Protein AF-A0A3M2FL76-F1 (afdb_monomer_lite)

Structure (mmCIF, N/CA/C/O backbone):
data_AF-A0A3M2FL76-F1
#
_entry.id   AF-A0A3M2FL76-F1
#
loop_
_atom_site.group_PDB
_atom_site.id
_atom_site.type_symbol
_atom_site.label_atom_id
_atom_site.label_alt_id
_atom_site.label_comp_id
_atom_site.label_asym_id
_atom_site.label_entity_id
_atom_site.label_seq_id
_atom_site.pdbx_PDB_ins_code
_atom_site.Cartn_x
_atom_site.Cartn_y
_atom_site.Cartn_z
_atom_site.occupancy
_atom_site.B_iso_or_equiv
_atom_site.auth_seq_id
_atom_site.auth_comp_id
_atom_site.auth_asym_id
_atom_site.auth_atom_id
_atom_site.pdbx_PDB_model_num
ATOM 1 N N . MET A 1 1 ? -77.577 -4.076 22.944 1.00 37.59 1 MET A N 1
ATOM 2 C CA . MET A 1 1 ? -76.915 -4.394 21.659 1.00 37.59 1 MET A CA 1
ATOM 3 C C . MET A 1 1 ? -75.502 -3.813 21.715 1.00 37.59 1 MET A C 1
ATOM 5 O O . MET A 1 1 ? -75.305 -2.832 22.418 1.00 37.59 1 MET A O 1
ATOM 9 N N . ILE A 1 2 ? -74.526 -4.510 21.144 1.00 37.12 2 ILE A N 1
ATOM 10 C CA . ILE A 1 2 ? -73.143 -4.643 21.636 1.00 37.12 2 ILE A CA 1
ATOM 11 C C . ILE A 1 2 ? -72.226 -3.462 21.243 1.00 37.12 2 ILE A C 1
ATOM 13 O O . ILE A 1 2 ? -72.357 -2.913 20.154 1.00 37.12 2 ILE A O 1
ATOM 17 N N . ARG A 1 3 ? -71.288 -3.097 22.135 1.00 41.38 3 ARG A N 1
ATOM 18 C CA . ARG A 1 3 ? -70.158 -2.172 21.901 1.00 41.38 3 ARG A CA 1
ATOM 19 C C . ARG A 1 3 ? -68.957 -2.933 21.324 1.00 41.38 3 ARG A C 1
ATOM 21 O O . ARG A 1 3 ? -68.615 -3.965 21.888 1.00 41.38 3 ARG A O 1
ATOM 28 N N . TYR A 1 4 ? -68.242 -2.361 20.350 1.00 36.75 4 TYR A N 1
ATOM 29 C CA . TYR A 1 4 ? -66.834 -2.693 20.083 1.00 36.75 4 TYR A CA 1
ATOM 30 C C . TYR A 1 4 ? -66.041 -1.428 19.740 1.00 36.75 4 TYR A C 1
ATOM 32 O O . TYR A 1 4 ? -66.384 -0.700 18.813 1.00 36.75 4 TYR A O 1
ATOM 40 N N . GLY A 1 5 ? -65.002 -1.166 20.536 1.00 39.25 5 GLY A N 1
ATOM 41 C CA . GLY A 1 5 ? -63.962 -0.184 20.253 1.00 39.25 5 GLY A CA 1
ATOM 42 C C . GLY A 1 5 ? -62.870 -0.816 19.395 1.00 39.25 5 GLY A C 1
ATOM 43 O O . GLY A 1 5 ? -62.503 -1.970 19.613 1.00 39.25 5 GLY A O 1
ATOM 44 N N . LEU A 1 6 ? -62.367 -0.061 18.422 1.00 34.12 6 LEU A N 1
ATOM 45 C CA . LEU A 1 6 ? -61.271 -0.477 17.558 1.00 34.12 6 LEU A CA 1
ATOM 46 C C . LEU A 1 6 ? -59.977 0.159 18.080 1.00 34.12 6 LEU A C 1
ATOM 48 O O . LEU A 1 6 ? -59.765 1.362 17.943 1.00 34.12 6 LEU A O 1
ATOM 52 N N . GLY A 1 7 ? -59.143 -0.650 18.732 1.00 35.09 7 GLY A N 1
ATOM 53 C CA . GLY A 1 7 ? -57.772 -0.285 19.070 1.00 35.09 7 GLY A CA 1
ATOM 54 C C . GLY A 1 7 ? -56.887 -0.401 17.832 1.00 35.09 7 GLY A C 1
ATOM 55 O O . GLY A 1 7 ? -56.8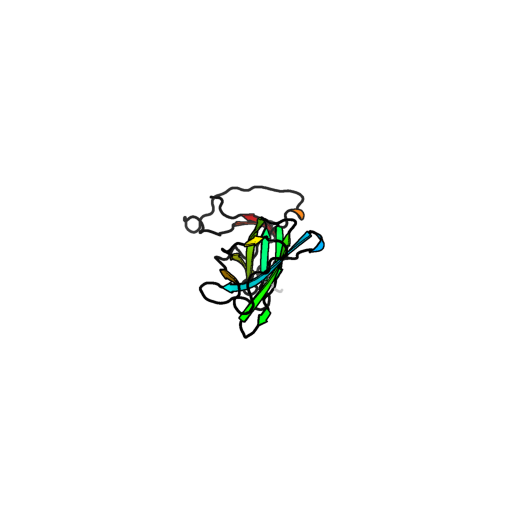55 -1.451 17.196 1.00 35.09 7 GLY A O 1
ATOM 56 N N . VAL A 1 8 ? -56.166 0.666 17.493 1.00 40.28 8 VAL A N 1
ATOM 57 C CA . VAL A 1 8 ? -55.089 0.615 16.499 1.00 40.28 8 VAL A CA 1
ATOM 58 C C . VAL A 1 8 ? -53.785 0.375 17.254 1.00 40.28 8 VAL A C 1
ATOM 60 O O . VAL A 1 8 ? -53.316 1.235 17.996 1.00 40.28 8 VAL A O 1
ATOM 63 N N . MET A 1 9 ? -53.228 -0.828 17.100 1.00 34.78 9 MET A N 1
ATOM 64 C CA . MET A 1 9 ? -51.881 -1.169 17.553 1.00 34.78 9 MET A CA 1
ATOM 65 C C . MET A 1 9 ? -50.866 -0.471 16.639 1.00 34.78 9 MET A C 1
ATOM 67 O O . MET A 1 9 ? -50.819 -0.743 15.441 1.00 34.78 9 MET A O 1
ATOM 71 N N . LEU A 1 10 ? -50.037 0.409 17.200 1.00 40.09 10 LEU A N 1
ATOM 72 C CA . LEU A 1 10 ? -48.820 0.888 16.544 1.00 40.09 10 LEU A CA 1
ATOM 73 C C . LEU A 1 10 ? -47.791 -0.246 16.578 1.00 40.09 10 LEU A C 1
ATOM 75 O O . LEU A 1 10 ? -47.057 -0.408 17.551 1.00 40.09 10 LEU A O 1
ATOM 79 N N . ALA A 1 11 ? -47.757 -1.061 15.525 1.00 41.28 11 ALA A N 1
ATOM 80 C CA . ALA A 1 11 ? -46.634 -1.952 15.276 1.00 41.28 11 ALA A CA 1
ATOM 81 C C . ALA A 1 11 ? -45.447 -1.094 14.818 1.00 41.28 11 ALA A C 1
ATOM 83 O O . ALA A 1 11 ? -45.330 -0.746 13.644 1.00 41.28 11 ALA A O 1
ATOM 84 N N . GLY A 1 12 ? -44.600 -0.699 15.770 1.00 39.44 12 GLY A N 1
ATOM 85 C CA . GLY A 1 12 ? -43.308 -0.094 15.483 1.00 39.44 12 GLY A CA 1
ATOM 86 C C . GLY A 1 12 ? -42.441 -1.102 14.741 1.00 39.44 12 GLY A C 1
ATOM 87 O O . GLY A 1 12 ? -41.959 -2.066 15.331 1.00 39.44 12 GLY A O 1
ATOM 88 N N . TRP A 1 13 ? -42.258 -0.893 13.442 1.00 48.16 13 TRP A N 1
ATOM 89 C CA . TRP A 1 13 ? -41.204 -1.568 12.704 1.00 48.16 13 TRP A CA 1
ATOM 90 C C . TRP A 1 13 ? -39.883 -0.951 13.158 1.00 48.16 13 TRP A C 1
ATOM 92 O O . TRP A 1 13 ? -39.540 0.160 12.757 1.00 48.16 13 TRP A O 1
ATOM 102 N N . LEU A 1 14 ? -39.146 -1.660 14.018 1.00 43.78 14 LEU A N 1
ATOM 103 C CA . LEU A 1 14 ? -37.703 -1.473 14.080 1.00 43.78 14 LEU A CA 1
ATOM 104 C C . LEU A 1 14 ? -37.179 -1.839 12.689 1.00 43.78 14 LEU A C 1
ATOM 106 O O . LEU A 1 14 ? -37.095 -3.017 12.344 1.00 43.78 14 LEU A O 1
ATOM 110 N N . LEU A 1 15 ? -36.850 -0.835 11.878 1.00 48.16 15 LEU A N 1
ATOM 111 C CA . LEU A 1 15 ? -35.909 -1.055 10.792 1.00 48.16 15 LEU A CA 1
ATOM 112 C C . LEU A 1 15 ? -34.635 -1.591 11.457 1.00 48.16 15 LEU A C 1
ATOM 114 O O . LEU A 1 15 ? -34.137 -0.943 12.385 1.00 48.16 15 LEU A O 1
ATOM 118 N N . PRO A 1 16 ? -34.102 -2.757 11.057 1.00 40.47 16 PRO A N 1
ATOM 119 C CA . PRO A 1 16 ? -32.731 -3.049 11.407 1.00 40.47 16 PRO A CA 1
ATOM 120 C C . PRO A 1 16 ? -31.916 -1.901 10.815 1.00 40.47 16 PRO A C 1
ATOM 122 O O . PRO A 1 16 ? -31.955 -1.667 9.608 1.00 40.47 16 PRO A O 1
ATOM 125 N N . VAL A 1 17 ? -31.221 -1.149 11.666 1.00 45.00 17 VAL A N 1
ATOM 126 C CA . VAL A 1 17 ? -30.114 -0.321 11.203 1.00 45.00 17 VAL 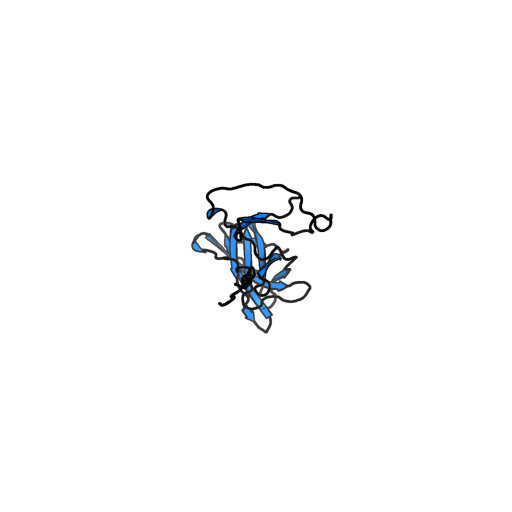A CA 1
ATOM 127 C C . VAL A 1 17 ? -29.139 -1.323 10.603 1.00 45.00 17 VAL A C 1
ATOM 129 O O . VAL A 1 17 ? -28.431 -2.024 11.328 1.00 45.00 17 VAL A O 1
ATOM 132 N N . ALA A 1 18 ? -29.186 -1.487 9.283 1.00 43.25 18 ALA A N 1
ATOM 133 C CA . ALA A 1 18 ? -28.131 -2.152 8.554 1.00 43.25 18 ALA A CA 1
ATOM 134 C C . ALA A 1 18 ? -26.893 -1.303 8.832 1.00 43.25 18 ALA A C 1
ATOM 136 O O . ALA A 1 18 ? -26.766 -0.194 8.322 1.00 43.25 18 ALA A O 1
ATOM 137 N N . GLY A 1 19 ? -26.054 -1.758 9.766 1.00 40.09 19 GLY A N 1
ATOM 138 C CA . GLY A 1 19 ? -24.806 -1.073 10.055 1.00 40.09 19 GLY A CA 1
ATOM 139 C C . GLY A 1 19 ? -24.063 -0.913 8.738 1.00 40.09 19 GLY A C 1
ATOM 140 O O . GLY A 1 19 ? -23.918 -1.905 8.020 1.00 40.09 19 GLY A O 1
ATOM 141 N N . LEU A 1 20 ? -23.641 0.316 8.417 1.00 39.69 20 LEU A N 1
ATOM 142 C CA . LEU A 1 20 ? -22.698 0.569 7.334 1.00 39.69 20 LEU A CA 1
ATOM 143 C C . LEU A 1 20 ? -21.496 -0.337 7.591 1.00 39.69 20 LEU A C 1
ATOM 145 O O . LEU A 1 20 ? -20.668 -0.065 8.459 1.00 39.69 20 LEU A O 1
ATOM 149 N N . ARG A 1 21 ? -21.439 -1.469 6.898 1.00 42.00 21 ARG A N 1
ATOM 150 C CA . ARG A 1 21 ? -20.251 -2.304 6.913 1.00 42.00 21 ARG A CA 1
ATOM 151 C C . ARG A 1 21 ? -19.312 -1.649 5.927 1.00 42.00 21 ARG A C 1
ATOM 153 O O . ARG A 1 21 ? -19.646 -1.541 4.751 1.00 42.00 21 ARG A O 1
ATOM 160 N N . ALA A 1 22 ? -18.181 -1.168 6.431 1.00 52.09 22 ALA A N 1
ATOM 161 C CA . ALA A 1 22 ? -17.065 -0.790 5.586 1.00 52.09 22 ALA A CA 1
ATOM 162 C C . ALA A 1 22 ? -16.791 -1.961 4.632 1.00 52.09 22 ALA A C 1
ATOM 164 O O . ALA A 1 22 ? -16.517 -3.081 5.073 1.00 52.09 22 ALA A O 1
ATOM 165 N N . GLN A 1 23 ? -16.969 -1.730 3.336 1.00 59.06 23 GLN A N 1
ATOM 166 C CA . GLN A 1 23 ? -16.664 -2.727 2.323 1.00 59.06 23 GLN A CA 1
ATOM 167 C C . GLN A 1 23 ? -15.142 -2.799 2.201 1.00 59.06 23 GLN A C 1
ATOM 169 O O . GLN A 1 23 ? -14.482 -1.766 2.099 1.00 59.06 23 GLN A O 1
ATOM 174 N N . ALA A 1 24 ? -14.579 -4.011 2.225 1.00 69.00 24 ALA A N 1
ATOM 175 C CA . ALA A 1 24 ? -13.161 -4.190 1.934 1.00 69.00 24 ALA A CA 1
ATOM 176 C C . ALA A 1 24 ? -12.839 -3.572 0.564 1.00 69.00 24 ALA A C 1
ATOM 178 O O . ALA A 1 24 ? -13.651 -3.727 -0.360 1.00 69.00 24 ALA A O 1
ATOM 179 N N . PRO A 1 25 ? -11.702 -2.869 0.421 1.00 78.31 25 PRO A N 1
ATOM 180 C CA . PRO A 1 25 ? -11.377 -2.185 -0.815 1.00 78.31 25 PRO A CA 1
ATOM 181 C C . PRO A 1 25 ? -11.283 -3.198 -1.954 1.00 78.31 25 PRO A C 1
ATOM 183 O O . PRO A 1 25 ? -10.699 -4.271 -1.804 1.00 78.31 25 PRO A O 1
ATOM 186 N N . ALA A 1 26 ? -11.824 -2.841 -3.117 1.00 83.56 26 ALA A N 1
ATOM 187 C CA . ALA A 1 26 ? -11.749 -3.655 -4.329 1.00 83.56 26 ALA A CA 1
ATOM 188 C C . ALA A 1 26 ? -10.362 -3.563 -5.000 1.00 83.56 26 ALA A C 1
ATOM 190 O O . ALA A 1 26 ? -10.252 -3.494 -6.222 1.00 83.56 26 ALA A O 1
ATOM 191 N N . TRP A 1 27 ? -9.291 -3.508 -4.204 1.00 89.12 27 TRP A N 1
ATOM 192 C CA . TRP A 1 27 ? -7.928 -3.382 -4.702 1.00 89.12 27 TRP A CA 1
ATOM 193 C C . TRP A 1 27 ? -7.519 -4.643 -5.453 1.00 89.12 27 TRP A C 1
ATOM 195 O O . TRP A 1 27 ? -7.371 -5.719 -4.878 1.00 89.12 27 TRP A O 1
ATOM 205 N N . SER A 1 28 ? -7.323 -4.486 -6.756 1.00 90.62 28 SER A N 1
ATOM 206 C CA . SER A 1 28 ? -6.856 -5.527 -7.655 1.00 90.62 28 SER A CA 1
ATOM 207 C C . SER A 1 28 ? -5.991 -4.887 -8.730 1.00 90.62 28 SER A C 1
ATOM 209 O O . SER A 1 28 ? -6.339 -3.839 -9.273 1.00 90.62 28 SER A O 1
ATOM 211 N N . VAL A 1 29 ? -4.844 -5.498 -9.007 1.00 91.50 29 VAL A N 1
ATOM 212 C CA . VAL A 1 29 ? -3.909 -5.040 -10.035 1.00 91.50 29 VAL A CA 1
ATOM 213 C C . VAL A 1 29 ? -3.935 -6.045 -11.171 1.00 91.50 29 VAL A C 1
ATOM 215 O O . VAL A 1 29 ? -3.886 -7.244 -10.916 1.00 91.50 29 VAL A O 1
ATOM 218 N N . GLU A 1 30 ? -3.981 -5.549 -12.407 1.00 92.62 30 GLU A N 1
ATOM 219 C CA . GLU A 1 30 ? -3.794 -6.348 -13.619 1.00 92.62 30 GLU A CA 1
ATOM 220 C C . GLU A 1 30 ? -2.337 -6.199 -14.084 1.00 92.62 30 GLU A C 1
ATOM 222 O O . GLU A 1 30 ? -1.998 -5.169 -14.678 1.00 92.62 30 GLU A O 1
ATOM 227 N N . PRO A 1 31 ? -1.453 -7.181 -13.821 1.00 91.12 31 PRO A N 1
ATOM 228 C CA . PRO A 1 31 ? -0.029 -7.059 -14.126 1.00 91.12 31 PRO A CA 1
ATOM 229 C C . PRO A 1 31 ? 0.257 -6.842 -15.612 1.00 91.12 31 PRO A C 1
ATOM 231 O O . PRO A 1 31 ? 1.230 -6.178 -15.951 1.00 91.12 31 PRO A O 1
ATOM 234 N N . ALA A 1 32 ? -0.598 -7.359 -16.504 1.00 93.25 32 ALA A N 1
ATOM 235 C CA . ALA A 1 32 ? -0.409 -7.251 -17.950 1.00 93.25 32 ALA A CA 1
ATOM 236 C C . ALA A 1 32 ? -0.496 -5.810 -18.488 1.00 93.25 32 ALA A C 1
ATOM 238 O O . ALA A 1 32 ? -0.160 -5.571 -19.648 1.00 93.25 32 ALA A O 1
ATOM 239 N N . ARG A 1 33 ? -0.949 -4.850 -17.669 1.00 93.00 33 ARG A N 1
ATOM 240 C CA . ARG A 1 33 ? -0.989 -3.424 -18.022 1.00 93.00 33 ARG A CA 1
ATOM 241 C C . ARG A 1 33 ? 0.365 -2.723 -17.905 1.00 93.00 33 ARG A C 1
ATOM 243 O O . ARG A 1 33 ? 0.454 -1.587 -18.353 1.00 93.00 33 ARG A O 1
ATOM 250 N N . PHE A 1 34 ? 1.372 -3.377 -17.328 1.00 94.94 34 PHE A N 1
ATOM 251 C CA . PHE A 1 34 ? 2.653 -2.769 -16.975 1.00 94.94 34 PHE A CA 1
ATOM 252 C C . PHE A 1 34 ? 3.832 -3.563 -17.538 1.00 94.94 34 PHE A C 1
ATOM 254 O O . PHE A 1 34 ? 3.740 -4.771 -17.764 1.00 94.94 34 PHE A O 1
ATOM 261 N N . GLN A 1 35 ? 4.959 -2.886 -17.752 1.00 94.62 35 GLN A N 1
ATOM 262 C CA . GLN A 1 35 ? 6.134 -3.491 -18.388 1.00 94.62 35 GLN A CA 1
ATOM 263 C C . GLN A 1 35 ? 7.156 -4.053 -17.399 1.00 94.62 35 GLN A C 1
ATOM 265 O O . GLN A 1 35 ? 7.860 -5.014 -17.715 1.00 94.62 35 GLN A O 1
ATOM 270 N N . VAL A 1 36 ? 7.260 -3.450 -16.216 1.00 97.12 36 VAL A N 1
ATOM 271 C CA . VAL A 1 36 ? 8.307 -3.742 -15.234 1.00 97.12 36 V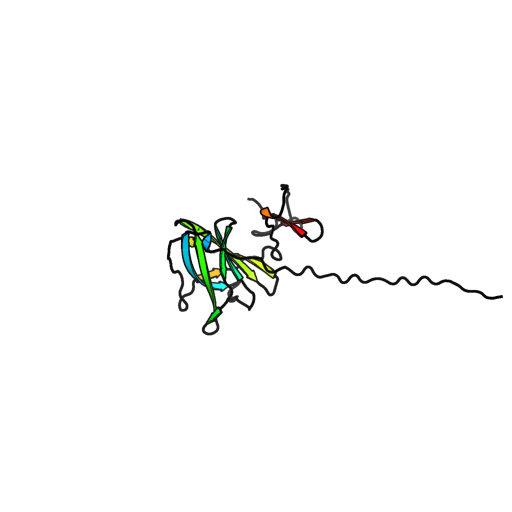AL A CA 1
ATOM 272 C C . VAL A 1 36 ? 7.729 -3.877 -13.829 1.00 97.12 36 VAL A C 1
ATOM 274 O O . VAL A 1 36 ? 6.604 -3.464 -13.545 1.00 97.12 36 VAL A O 1
ATOM 277 N N . SER A 1 37 ? 8.497 -4.494 -12.930 1.00 97.94 37 SER A N 1
ATOM 278 C CA . SER A 1 37 ? 8.082 -4.688 -11.539 1.00 97.94 37 SER A CA 1
ATOM 279 C C . SER A 1 37 ? 9.241 -4.532 -10.559 1.00 97.94 37 SER A C 1
ATOM 281 O O . SER A 1 37 ? 10.399 -4.726 -10.929 1.00 97.94 37 SER A O 1
ATOM 283 N N . MET A 1 38 ? 8.921 -4.218 -9.306 1.00 98.25 38 MET A N 1
ATOM 284 C CA . MET A 1 38 ? 9.826 -4.298 -8.159 1.00 98.25 38 MET A CA 1
ATOM 285 C C . MET A 1 38 ? 9.169 -5.092 -7.025 1.00 98.25 38 MET A C 1
ATOM 287 O O . MET A 1 38 ? 7.944 -5.170 -6.937 1.00 98.25 38 MET A O 1
ATOM 291 N N . SER A 1 39 ? 9.977 -5.680 -6.147 1.00 98.38 39 SER A N 1
ATOM 292 C CA . SER A 1 39 ? 9.508 -6.470 -5.004 1.00 98.38 39 SER A CA 1
ATOM 293 C C . SER A 1 39 ? 9.946 -5.851 -3.684 1.00 98.38 39 SER A C 1
ATOM 295 O O . SER A 1 39 ? 11.122 -5.554 -3.478 1.00 98.38 39 SER A O 1
ATOM 297 N N . LEU A 1 40 ? 8.997 -5.699 -2.768 1.00 98.62 40 LEU A N 1
ATOM 298 C CA . LEU A 1 40 ? 9.198 -5.149 -1.436 1.00 98.62 40 LEU A CA 1
ATOM 299 C C . LEU A 1 40 ? 8.823 -6.206 -0.395 1.00 98.62 40 LEU A C 1
ATOM 301 O O . LEU A 1 40 ? 7.769 -6.830 -0.487 1.00 98.62 40 LEU A O 1
ATOM 305 N N . THR A 1 41 ? 9.674 -6.402 0.608 1.00 98.62 41 THR A N 1
ATOM 306 C CA . THR A 1 41 ? 9.362 -7.213 1.792 1.00 98.62 41 THR A CA 1
ATOM 307 C C . THR A 1 41 ? 9.388 -6.322 3.017 1.00 98.62 41 THR A C 1
ATOM 309 O O . THR A 1 41 ? 10.415 -5.712 3.325 1.00 98.62 41 THR A O 1
ATOM 312 N N . GLY A 1 42 ? 8.275 -6.253 3.734 1.00 97.94 42 GLY A N 1
ATOM 313 C CA . GLY A 1 42 ? 8.187 -5.384 4.893 1.00 97.94 42 GLY A CA 1
ATOM 314 C C . GLY A 1 42 ? 7.122 -5.780 5.897 1.00 97.94 42 GLY A C 1
ATOM 315 O O . GLY A 1 42 ? 6.490 -6.826 5.801 1.00 97.94 42 GLY A O 1
ATOM 316 N N . VAL A 1 43 ? 6.949 -4.912 6.875 1.00 97.75 43 VAL A N 1
ATOM 317 C CA . VAL A 1 43 ? 6.061 -5.036 8.026 1.00 97.75 43 VAL A CA 1
ATOM 318 C C . VAL A 1 43 ? 5.351 -3.707 8.204 1.00 97.75 43 VAL A C 1
ATOM 320 O O . VAL A 1 43 ? 5.942 -2.651 7.981 1.00 97.75 43 VAL A O 1
ATOM 323 N N . VAL A 1 44 ? 4.093 -3.754 8.628 1.00 97.12 44 VAL A N 1
ATOM 324 C CA . VAL A 1 44 ? 3.324 -2.546 8.933 1.00 97.12 44 VAL A CA 1
ATOM 325 C C . VAL A 1 44 ? 3.254 -2.374 10.446 1.00 97.12 44 VAL A C 1
ATOM 327 O O . VAL A 1 44 ? 3.029 -3.339 11.177 1.00 97.12 44 VAL A O 1
ATOM 330 N N . GLU A 1 45 ? 3.453 -1.153 10.929 1.00 94.81 45 GLU A N 1
ATOM 331 C CA . GLU A 1 45 ? 3.347 -0.789 12.340 1.00 94.81 45 GLU A CA 1
ATOM 332 C C . GLU A 1 45 ? 2.467 0.428 12.556 1.00 94.81 45 GLU A C 1
ATOM 334 O O . GLU A 1 45 ? 2.420 1.343 11.743 1.00 94.81 45 GLU A O 1
ATOM 339 N N . GLN A 1 46 ? 1.828 0.471 13.720 1.00 90.31 46 GLN A N 1
ATOM 340 C CA . GLN A 1 46 ? 1.168 1.663 14.225 1.00 90.31 46 GLN A CA 1
ATOM 341 C C . GLN A 1 46 ? 1.465 1.799 15.714 1.00 90.31 46 GLN A C 1
ATOM 343 O O . GLN A 1 46 ? 1.241 0.869 16.489 1.00 90.31 46 GLN A O 1
ATOM 348 N N . SER A 1 47 ? 2.011 2.951 16.113 1.00 84.81 47 SER A N 1
ATOM 349 C CA . SER A 1 47 ? 2.361 3.250 17.512 1.00 84.81 47 SER A CA 1
ATOM 350 C C . SER A 1 47 ? 3.232 2.169 18.182 1.00 84.81 47 SER A C 1
ATOM 352 O O . SER A 1 47 ? 3.046 1.855 19.355 1.00 84.81 47 SER A O 1
ATOM 354 N N . GLY A 1 48 ? 4.172 1.580 17.432 1.00 83.12 48 GLY A N 1
ATOM 355 C CA . GLY A 1 48 ? 5.081 0.531 17.916 1.00 83.12 48 GLY A CA 1
ATOM 356 C C . GLY A 1 48 ? 4.478 -0.879 17.983 1.00 83.12 48 GLY A C 1
ATOM 357 O O . GLY A 1 48 ? 5.131 -1.795 18.477 1.00 83.12 48 GLY A O 1
ATOM 358 N N . ARG A 1 49 ? 3.245 -1.075 17.497 1.00 89.62 49 ARG A N 1
ATOM 359 C CA . ARG A 1 49 ? 2.600 -2.388 17.377 1.00 89.62 49 ARG A CA 1
ATOM 360 C C . ARG A 1 49 ? 2.597 -2.849 15.922 1.00 89.62 49 ARG A C 1
ATOM 362 O O . ARG A 1 49 ? 2.123 -2.118 15.056 1.00 89.62 49 ARG A O 1
ATOM 369 N N . ARG A 1 50 ? 3.040 -4.087 15.675 1.00 92.25 50 ARG A N 1
ATOM 370 C CA . ARG A 1 50 ? 2.931 -4.755 14.367 1.00 92.25 50 ARG A CA 1
ATOM 371 C C . ARG A 1 50 ? 1.464 -5.012 14.004 1.00 92.25 50 ARG A C 1
ATOM 373 O O . ARG A 1 50 ? 0.689 -5.509 14.827 1.00 92.25 50 ARG A O 1
ATOM 380 N N . LEU A 1 51 ? 1.103 -4.658 12.776 1.00 93.94 51 LEU A N 1
ATOM 381 C CA . LEU A 1 51 ? -0.188 -4.932 12.142 1.00 93.94 51 LEU A CA 1
ATOM 382 C C . LEU A 1 51 ? -0.044 -6.084 11.134 1.00 93.94 51 LEU A C 1
ATOM 384 O O . LEU A 1 51 ? 1.073 -6.491 10.818 1.00 93.94 51 LEU A O 1
ATOM 388 N N . GLY A 1 52 ? -1.164 -6.609 10.630 1.00 94.88 52 GLY A N 1
ATOM 389 C CA . GLY A 1 52 ? -1.176 -7.747 9.704 1.00 94.88 52 GLY A CA 1
ATOM 390 C C . GLY A 1 52 ? -2.056 -8.901 10.174 1.00 94.88 52 GLY A C 1
ATOM 391 O O . GLY A 1 52 ? -1.657 -10.064 10.102 1.00 94.88 52 GLY A O 1
ATOM 392 N N . ALA A 1 53 ? -3.248 -8.583 10.676 1.00 95.06 53 ALA A N 1
ATOM 393 C CA . ALA A 1 53 ? -4.281 -9.572 10.929 1.00 95.06 53 ALA A CA 1
ATOM 394 C C . ALA A 1 53 ? -4.796 -10.167 9.601 1.00 95.06 53 ALA A C 1
ATOM 396 O O . ALA A 1 53 ? -4.713 -9.523 8.552 1.00 95.06 53 ALA A O 1
ATOM 397 N N . PRO A 1 54 ? -5.356 -11.391 9.610 1.00 94.44 54 PRO A N 1
ATOM 398 C CA . PRO A 1 54 ? -5.978 -11.956 8.419 1.00 94.44 54 PRO A CA 1
ATOM 399 C C . PRO A 1 54 ? -7.034 -11.012 7.826 1.00 94.44 54 PRO A C 1
ATOM 401 O O . PRO A 1 54 ? -7.963 -10.602 8.519 1.00 94.44 54 PRO A O 1
ATOM 404 N N . GLY A 1 55 ? -6.892 -10.701 6.536 1.00 91.56 55 GLY A N 1
ATOM 405 C CA . GLY A 1 55 ? -7.763 -9.771 5.810 1.00 91.56 55 GLY A CA 1
ATOM 406 C C . GLY A 1 55 ? -7.204 -8.354 5.667 1.00 91.56 55 GLY A C 1
ATOM 407 O O . GLY A 1 55 ? -7.689 -7.624 4.804 1.00 91.56 55 GLY A O 1
ATOM 408 N N . ASP A 1 56 ? -6.185 -7.974 6.445 1.00 95.56 56 ASP A N 1
ATOM 409 C CA . ASP A 1 56 ? -5.482 -6.704 6.246 1.00 95.56 56 ASP A CA 1
ATOM 410 C C . ASP A 1 56 ? -4.795 -6.680 4.874 1.00 95.56 56 ASP A C 1
ATOM 412 O O . ASP A 1 56 ? -4.376 -7.719 4.355 1.00 95.56 56 ASP A O 1
ATOM 416 N N . LEU A 1 57 ? -4.649 -5.490 4.289 1.00 96.62 57 LEU A N 1
ATOM 417 C CA . LEU A 1 57 ? -4.014 -5.317 2.980 1.00 96.62 57 LEU A CA 1
ATOM 418 C C . LEU A 1 57 ? -3.046 -4.136 2.993 1.00 96.62 57 LEU A C 1
ATOM 420 O O . LEU A 1 57 ? -3.362 -3.066 3.507 1.00 96.62 57 LEU A O 1
ATOM 424 N N . LEU A 1 58 ? -1.895 -4.302 2.352 1.00 97.69 58 LEU A N 1
ATOM 425 C CA . LEU A 1 58 ? -0.978 -3.222 2.008 1.00 97.69 58 LEU A CA 1
ATOM 426 C C . LEU A 1 58 ? -1.033 -2.992 0.499 1.00 97.69 58 LEU A C 1
ATOM 428 O O . LEU A 1 58 ? -0.837 -3.926 -0.279 1.00 97.69 58 LEU A O 1
ATOM 432 N N . ALA A 1 59 ? -1.277 -1.752 0.091 1.00 97.12 59 ALA A N 1
ATOM 433 C CA . ALA A 1 59 ? -1.382 -1.361 -1.306 1.00 97.12 59 ALA A CA 1
ATOM 434 C C . ALA A 1 59 ? -0.367 -0.272 -1.665 1.00 97.12 59 ALA A C 1
ATOM 436 O O . ALA A 1 59 ? -0.134 0.648 -0.881 1.00 97.12 59 ALA A O 1
ATOM 437 N N . ALA A 1 60 ? 0.213 -0.381 -2.859 1.00 97.06 60 ALA A N 1
ATOM 438 C CA . ALA A 1 60 ? 1.126 0.587 -3.459 1.00 97.06 60 ALA A CA 1
ATOM 439 C C . ALA A 1 60 ? 0.424 1.381 -4.562 1.00 97.06 60 ALA A C 1
ATOM 441 O O . ALA A 1 60 ? -0.298 0.804 -5.377 1.00 97.06 60 ALA A O 1
ATOM 442 N N . PHE A 1 61 ? 0.694 2.682 -4.625 1.00 93.94 61 PHE A N 1
ATOM 443 C CA . PHE A 1 61 ? 0.111 3.608 -5.590 1.00 93.94 61 PHE A CA 1
ATOM 444 C C . PHE A 1 61 ? 1.171 4.515 -6.208 1.00 93.94 61 PHE A C 1
ATOM 446 O O . PHE A 1 61 ? 2.073 4.974 -5.507 1.00 93.94 61 PHE A O 1
ATOM 453 N N . VAL A 1 62 ? 1.008 4.842 -7.489 1.00 90.75 62 VAL A N 1
ATOM 454 C CA . VAL A 1 62 ? 1.684 5.980 -8.129 1.00 90.75 62 VAL A CA 1
ATOM 455 C C . VAL A 1 62 ? 0.611 7.009 -8.471 1.00 90.75 62 VAL A C 1
ATOM 457 O O . VAL A 1 62 ? -0.278 6.745 -9.280 1.00 90.75 62 VAL A O 1
ATOM 460 N N . GLY A 1 63 ? 0.650 8.163 -7.799 1.00 86.75 63 GLY A N 1
ATOM 461 C CA . GLY A 1 63 ? -0.498 9.070 -7.768 1.00 86.75 63 GLY A CA 1
ATOM 462 C C . GLY A 1 63 ? -1.727 8.353 -7.199 1.00 86.75 63 GLY A C 1
ATOM 463 O O . GLY A 1 63 ? -1.693 7.879 -6.063 1.00 86.75 63 GLY A O 1
ATOM 464 N N . ASP A 1 64 ? -2.778 8.230 -8.009 1.00 83.50 64 ASP A N 1
ATOM 465 C CA . ASP A 1 64 ? -4.015 7.521 -7.651 1.00 83.50 64 ASP A CA 1
ATOM 466 C C . ASP A 1 64 ? -4.130 6.117 -8.264 1.00 83.50 64 ASP A C 1
ATOM 468 O O . ASP A 1 64 ? -5.079 5.389 -7.969 1.00 83.50 64 ASP A O 1
ATOM 472 N N . GLU A 1 65 ? -3.176 5.697 -9.099 1.00 86.12 65 GLU A N 1
ATOM 473 C CA . GLU A 1 65 ? -3.235 4.383 -9.735 1.00 86.12 65 GLU A CA 1
ATOM 474 C C . GLU A 1 65 ? -2.668 3.303 -8.811 1.00 86.12 65 GLU A C 1
ATOM 476 O O . GLU A 1 65 ? -1.526 3.390 -8.356 1.00 86.12 65 GLU A O 1
ATOM 481 N N . LEU A 1 66 ? -3.462 2.260 -8.553 1.00 92.94 66 LEU A N 1
ATOM 482 C CA . LEU A 1 66 ? -3.030 1.092 -7.791 1.00 92.94 66 LEU A CA 1
ATOM 483 C C . LEU A 1 66 ? -2.002 0.292 -8.603 1.00 92.94 66 LEU A C 1
ATOM 485 O O . LEU A 1 66 ? -2.300 -0.212 -9.685 1.00 92.94 66 LEU A O 1
ATOM 489 N N . ARG A 1 67 ? -0.800 0.146 -8.048 1.00 97.25 67 ARG A N 1
ATOM 490 C CA . ARG A 1 67 ? 0.347 -0.523 -8.677 1.00 97.25 67 ARG A CA 1
ATOM 491 C C . ARG A 1 67 ? 0.777 -1.804 -7.973 1.00 97.25 67 ARG A C 1
ATOM 493 O O . ARG A 1 67 ? 1.593 -2.538 -8.511 1.00 97.25 67 ARG A O 1
ATOM 500 N N . GLY A 1 68 ? 0.241 -2.102 -6.796 1.00 97.62 68 GLY A N 1
ATOM 501 C CA . GLY A 1 68 ? 0.502 -3.356 -6.089 1.00 97.62 68 GLY A CA 1
ATOM 502 C C . GLY A 1 68 ? -0.447 -3.538 -4.916 1.00 97.62 68 GLY A C 1
ATOM 503 O O . GLY A 1 68 ? -0.879 -2.554 -4.321 1.00 97.62 68 GLY A O 1
ATOM 504 N N . VAL A 1 69 ? -0.757 -4.782 -4.558 1.00 97.88 69 VAL A N 1
ATOM 505 C CA . VAL A 1 69 ? -1.511 -5.109 -3.340 1.00 97.88 69 VAL A CA 1
ATOM 506 C C . VAL A 1 69 ? -1.051 -6.450 -2.778 1.00 97.88 69 VAL A C 1
ATOM 508 O O . VAL A 1 69 ? -0.808 -7.389 -3.534 1.00 97.88 69 VAL A O 1
ATOM 511 N N . ALA A 1 70 ? -0.915 -6.542 -1.458 1.00 97.94 70 ALA A N 1
ATOM 512 C CA . ALA A 1 70 ? -0.532 -7.765 -0.764 1.00 97.94 70 ALA A CA 1
ATOM 513 C C . ALA A 1 70 ? -1.234 -7.883 0.593 1.00 97.94 70 ALA A C 1
ATOM 515 O O . ALA A 1 70 ? -1.432 -6.889 1.290 1.00 97.94 70 ALA A O 1
ATOM 516 N N . GLY A 1 71 ? -1.574 -9.112 0.978 1.00 97.56 71 GLY A N 1
ATOM 517 C CA . GLY A 1 71 ? -1.982 -9.446 2.343 1.00 97.56 71 GLY A CA 1
ATOM 518 C C . GLY A 1 71 ? -0.794 -9.905 3.200 1.00 97.56 71 GLY A C 1
ATOM 519 O O . GLY A 1 71 ? 0.278 -10.197 2.658 1.00 97.56 71 GLY A O 1
ATOM 520 N N . PRO A 1 72 ? -0.971 -9.993 4.528 1.00 97.69 72 PRO A N 1
ATOM 521 C CA . PRO A 1 72 ? 0.065 -10.466 5.431 1.00 97.69 72 PRO A CA 1
ATOM 522 C C . PRO A 1 72 ? 0.297 -11.974 5.291 1.00 97.69 72 PRO A C 1
ATOM 524 O O . PRO A 1 72 ? -0.632 -12.765 5.125 1.00 97.69 72 PRO A O 1
ATOM 527 N N . VAL A 1 73 ? 1.553 -12.379 5.445 1.00 97.75 73 VAL A N 1
ATOM 528 C CA . VAL A 1 73 ? 2.006 -13.766 5.528 1.00 97.75 73 VAL A CA 1
ATOM 529 C C . VAL A 1 73 ? 2.806 -13.923 6.813 1.00 97.75 73 VAL A C 1
ATOM 531 O O . VAL A 1 73 ? 3.804 -13.236 7.026 1.00 97.75 73 VAL A O 1
ATOM 534 N N . THR A 1 74 ? 2.382 -14.837 7.684 1.00 95.62 74 THR A N 1
ATOM 535 C CA . THR A 1 74 ? 3.081 -15.075 8.949 1.00 95.62 74 THR A CA 1
ATOM 536 C C . THR A 1 74 ? 4.359 -15.880 8.726 1.00 95.62 74 THR A C 1
ATOM 538 O O . THR A 1 74 ? 4.308 -17.030 8.288 1.00 95.62 74 THR A O 1
ATOM 541 N N . VAL A 1 75 ? 5.506 -15.305 9.085 1.00 93.12 75 VAL A N 1
ATOM 542 C CA . VAL A 1 75 ? 6.824 -15.946 9.025 1.00 93.12 75 VAL A CA 1
ATOM 543 C C . VAL A 1 75 ? 7.522 -15.745 10.364 1.00 93.12 75 VAL A C 1
ATOM 545 O O . VAL A 1 75 ? 7.717 -14.620 10.805 1.00 93.12 75 VAL A O 1
ATOM 548 N N . GLY A 1 76 ? 7.879 -16.836 11.047 1.00 87.88 76 GLY A N 1
ATOM 549 C CA . GLY A 1 76 ? 8.592 -16.750 12.330 1.00 87.88 76 GLY A CA 1
ATOM 550 C C . GLY A 1 76 ? 7.811 -16.077 13.471 1.00 87.88 76 GLY A C 1
ATOM 551 O O . GLY A 1 76 ? 8.415 -15.723 14.475 1.00 87.88 76 GLY A O 1
ATOM 552 N N . GLY A 1 77 ? 6.490 -15.918 13.333 1.00 87.44 77 GLY A N 1
ATOM 553 C CA . GLY A 1 77 ? 5.632 -15.216 14.296 1.00 87.44 77 GLY A CA 1
ATOM 554 C C . GLY A 1 77 ? 5.307 -13.769 13.915 1.00 87.44 77 GLY A C 1
ATOM 555 O O . GLY A 1 77 ? 4.369 -13.210 14.475 1.00 87.44 77 GLY A O 1
ATOM 556 N N . ASP A 1 78 ? 5.997 -13.206 12.920 1.00 89.00 78 ASP A N 1
ATOM 557 C CA . ASP A 1 78 ? 5.751 -11.857 12.410 1.00 89.00 78 ASP A CA 1
ATOM 558 C C . ASP A 1 78 ? 4.892 -11.882 11.142 1.00 89.00 78 ASP A C 1
ATOM 560 O O . ASP A 1 78 ? 5.015 -12.778 10.303 1.00 89.00 78 ASP A O 1
ATOM 564 N N . ALA A 1 79 ? 4.019 -10.887 10.985 1.00 96.19 79 ALA A N 1
ATOM 565 C CA . ALA A 1 79 ? 3.223 -10.693 9.777 1.00 96.19 79 ALA A CA 1
ATOM 566 C C . ALA A 1 79 ? 4.012 -9.871 8.747 1.00 96.19 79 ALA A C 1
ATOM 568 O O . ALA A 1 79 ? 4.177 -8.662 8.904 1.00 96.19 79 ALA A O 1
ATOM 569 N N . LEU A 1 80 ? 4.499 -10.533 7.696 1.00 98.06 80 LEU A N 1
ATOM 570 C CA . LEU A 1 80 ? 5.238 -9.908 6.600 1.00 98.06 80 LEU A CA 1
ATOM 571 C C . LEU A 1 80 ? 4.334 -9.637 5.398 1.00 98.06 80 LEU A C 1
ATOM 573 O O . LEU A 1 80 ? 3.492 -10.455 5.042 1.00 98.06 80 LEU A O 1
ATOM 577 N N . PHE A 1 81 ? 4.575 -8.525 4.719 1.00 98.38 81 PHE A N 1
ATOM 578 C CA . PHE A 1 81 ? 3.962 -8.178 3.444 1.00 98.38 81 PHE A CA 1
ATOM 579 C C . PHE A 1 81 ? 4.996 -8.352 2.335 1.00 98.38 81 PHE A C 1
ATOM 581 O O . PHE A 1 81 ? 6.028 -7.677 2.323 1.00 98.38 81 PHE A O 1
ATOM 588 N N . PHE A 1 82 ? 4.701 -9.262 1.408 1.00 98.38 82 PHE A N 1
ATOM 589 C CA . PHE A 1 82 ? 5.478 -9.496 0.193 1.00 98.38 82 PHE A CA 1
ATOM 590 C C . PHE A 1 82 ? 4.765 -8.807 -0.968 1.00 98.38 82 PHE A C 1
ATOM 592 O O . PHE A 1 82 ? 3.849 -9.362 -1.571 1.00 98.38 82 PHE A O 1
ATOM 599 N N . LEU A 1 83 ? 5.140 -7.559 -1.224 1.00 98.56 83 LEU A N 1
ATOM 600 C CA . LEU A 1 83 ? 4.446 -6.671 -2.144 1.00 98.56 83 LEU A CA 1
ATOM 601 C C . LEU A 1 83 ? 5.205 -6.561 -3.465 1.00 98.56 83 LEU A C 1
ATOM 603 O O . LEU A 1 83 ? 6.331 -6.069 -3.503 1.00 98.56 83 LEU A O 1
ATOM 607 N N . THR A 1 84 ? 4.567 -6.968 -4.558 1.00 98.38 84 THR A N 1
ATOM 608 C CA . THR A 1 84 ? 5.033 -6.662 -5.914 1.00 98.38 84 THR A CA 1
ATOM 609 C C . THR A 1 84 ? 4.368 -5.379 -6.390 1.00 98.38 84 THR A C 1
ATOM 611 O O . THR A 1 84 ? 3.147 -5.243 -6.314 1.00 98.38 84 THR A O 1
ATOM 614 N N . VAL A 1 85 ? 5.176 -4.439 -6.871 1.00 98.25 85 VAL A N 1
ATOM 615 C CA . VAL A 1 85 ? 4.725 -3.168 -7.442 1.00 98.25 85 VAL A CA 1
ATOM 616 C C . VAL A 1 85 ? 5.055 -3.169 -8.928 1.00 98.25 85 VAL A C 1
ATOM 618 O O . VAL A 1 85 ? 6.155 -3.570 -9.300 1.00 98.25 85 VAL A O 1
ATOM 621 N N . TYR A 1 86 ? 4.122 -2.724 -9.762 1.00 98.06 86 TYR A N 1
ATOM 622 C CA . TYR A 1 86 ? 4.242 -2.684 -11.217 1.00 98.06 86 TYR A CA 1
ATOM 623 C C . TYR A 1 86 ? 4.328 -1.246 -11.744 1.00 98.06 86 TYR A C 1
ATOM 625 O O . TYR A 1 86 ? 3.697 -0.336 -11.203 1.00 98.06 86 TYR A O 1
ATOM 633 N N . ALA A 1 87 ? 5.100 -1.038 -12.808 1.00 96.12 87 ALA A N 1
ATOM 634 C CA . ALA A 1 87 ? 5.228 0.255 -13.473 1.00 96.12 87 ALA A CA 1
ATOM 635 C C . ALA A 1 87 ? 5.626 0.105 -14.946 1.00 96.12 87 ALA A C 1
ATOM 637 O O . ALA A 1 87 ? 5.858 -1.007 -15.429 1.00 96.12 87 ALA A O 1
ATOM 638 N N . ASP A 1 88 ? 5.711 1.231 -15.651 1.00 94.50 88 ASP A N 1
ATOM 639 C CA . ASP A 1 88 ? 6.187 1.280 -17.036 1.00 94.50 88 ASP A CA 1
ATOM 640 C C . ASP A 1 88 ? 7.623 1.807 -17.139 1.00 94.50 88 ASP A C 1
ATOM 642 O O . ASP A 1 88 ? 8.317 1.503 -18.110 1.00 94.50 88 ASP A O 1
ATOM 646 N N . ALA A 1 89 ? 8.091 2.563 -16.139 1.00 93.06 89 ALA A N 1
ATOM 647 C CA . ALA A 1 89 ? 9.442 3.109 -16.104 1.00 93.06 89 ALA A CA 1
ATOM 648 C C . ALA A 1 89 ? 9.981 3.283 -14.673 1.00 93.06 89 ALA A C 1
ATOM 650 O O . ALA A 1 89 ? 9.262 3.197 -13.679 1.00 93.06 89 ALA A O 1
ATOM 651 N N . ASP A 1 90 ? 11.282 3.556 -14.584 1.00 97.00 90 ASP A N 1
ATOM 652 C CA . ASP A 1 90 ? 11.954 3.907 -13.334 1.00 97.00 90 ASP A CA 1
ATOM 653 C C . ASP A 1 90 ? 11.649 5.346 -12.900 1.00 97.00 90 ASP A C 1
ATOM 655 O O . ASP A 1 90 ? 11.326 6.215 -13.712 1.00 97.00 90 ASP A O 1
ATOM 659 N N . GLY A 1 91 ? 11.840 5.622 -11.609 1.00 95.31 91 GLY A N 1
ATOM 660 C CA . GLY A 1 91 ? 11.791 6.978 -11.057 1.00 95.31 91 GLY A CA 1
ATOM 661 C C . GLY A 1 91 ? 10.405 7.442 -10.606 1.00 95.31 91 GLY A C 1
ATOM 662 O O . GLY A 1 91 ? 10.288 8.541 -10.066 1.00 95.31 91 GLY A O 1
ATOM 663 N N . GLU A 1 92 ? 9.365 6.622 -10.778 1.00 94.94 92 GLU A N 1
ATOM 664 C CA . GLU A 1 92 ? 8.027 6.896 -10.247 1.00 94.94 92 GLU A CA 1
ATOM 665 C C . GLU A 1 92 ? 8.035 6.851 -8.706 1.00 94.94 92 GLU A C 1
ATOM 667 O O . GLU A 1 92 ? 8.582 5.929 -8.095 1.00 94.94 92 GLU A O 1
ATOM 672 N N . THR A 1 93 ? 7.415 7.839 -8.055 1.00 95.88 93 THR A N 1
ATOM 673 C CA . THR A 1 93 ? 7.255 7.839 -6.592 1.00 95.88 93 THR A CA 1
ATOM 674 C C . THR A 1 93 ? 6.077 6.960 -6.198 1.00 95.88 93 THR A C 1
ATOM 676 O O . THR A 1 93 ? 4.925 7.267 -6.506 1.00 95.88 93 THR A O 1
ATOM 679 N N . VAL A 1 94 ? 6.369 5.896 -5.457 1.00 96.69 94 VAL A N 1
ATOM 680 C CA . VAL A 1 94 ? 5.391 4.961 -4.908 1.00 96.69 94 VAL A CA 1
ATOM 681 C C . VAL A 1 94 ? 5.015 5.379 -3.492 1.00 96.69 94 VAL A C 1
ATOM 683 O O . VAL A 1 94 ? 5.872 5.543 -2.621 1.00 96.69 94 VAL A O 1
ATOM 686 N N . THR A 1 95 ? 3.715 5.523 -3.269 1.00 95.56 95 THR A N 1
ATOM 687 C CA . THR A 1 95 ? 3.089 5.762 -1.964 1.00 95.56 95 THR A CA 1
ATOM 688 C C . THR A 1 95 ? 2.334 4.517 -1.518 1.00 95.56 95 THR A C 1
ATOM 690 O O . THR A 1 95 ? 2.001 3.665 -2.345 1.00 95.56 95 THR A O 1
ATOM 693 N N . PHE A 1 96 ? 2.053 4.395 -0.220 1.00 95.88 96 PHE A N 1
ATOM 694 C CA . PHE A 1 96 ? 1.377 3.215 0.315 1.00 95.88 96 PHE A CA 1
ATOM 695 C C . PHE A 1 96 ? 0.127 3.577 1.115 1.00 95.88 96 PHE A C 1
ATOM 697 O O . PHE A 1 96 ? 0.020 4.643 1.725 1.00 95.88 96 PHE A O 1
ATOM 704 N N . ARG A 1 97 ? -0.838 2.658 1.111 1.00 93.69 97 ARG A N 1
ATOM 705 C CA . ARG A 1 97 ? -2.040 2.712 1.948 1.00 93.69 97 ARG A CA 1
ATOM 706 C C . ARG A 1 97 ? -2.233 1.349 2.597 1.00 93.69 97 ARG A C 1
ATOM 708 O O . ARG A 1 97 ? -2.036 0.321 1.950 1.00 93.69 97 ARG A O 1
ATOM 715 N N . PHE A 1 98 ? -2.617 1.345 3.865 1.00 94.38 98 PHE A N 1
ATOM 716 C CA . PHE A 1 98 ? -2.849 0.129 4.635 1.00 94.38 98 PHE A CA 1
ATOM 717 C C . PHE A 1 98 ? -4.326 0.012 5.003 1.00 94.38 98 PHE A C 1
ATOM 719 O O . PHE A 1 98 ? -4.882 0.927 5.596 1.00 94.38 98 PHE A O 1
ATOM 726 N N . TYR A 1 99 ? -4.968 -1.094 4.655 1.00 92.94 99 TYR A N 1
ATOM 727 C CA . TYR A 1 99 ? -6.341 -1.403 5.038 1.00 92.94 99 TYR A CA 1
ATOM 728 C C . TYR A 1 99 ? -6.342 -2.348 6.241 1.00 92.94 99 TYR A C 1
ATOM 730 O O . TYR A 1 99 ? -5.772 -3.436 6.163 1.00 92.94 99 TYR A O 1
ATOM 738 N N . GLU A 1 100 ? -7.008 -1.940 7.322 1.00 90.56 100 GLU A N 1
ATOM 739 C CA . GLU A 1 100 ? -7.225 -2.765 8.512 1.00 90.56 100 GLU A CA 1
ATOM 740 C C . GLU A 1 100 ? -8.612 -3.417 8.433 1.00 90.56 100 GLU A C 1
ATOM 742 O O . GLU A 1 100 ? -9.642 -2.749 8.554 1.00 90.56 100 GLU A O 1
ATOM 747 N N . ALA A 1 101 ? -8.667 -4.736 8.255 1.00 88.38 101 ALA A N 1
ATOM 748 C CA . ALA A 1 101 ? -9.928 -5.450 8.047 1.00 88.38 101 ALA A CA 1
ATOM 749 C C . ALA A 1 101 ? -10.840 -5.436 9.278 1.00 88.38 101 ALA A C 1
ATOM 751 O O . ALA A 1 101 ? -12.065 -5.461 9.149 1.00 88.38 101 ALA A O 1
ATOM 752 N N . ALA A 1 102 ? -10.252 -5.385 10.476 1.00 85.50 102 ALA A N 1
ATOM 753 C CA . ALA A 1 102 ? -10.996 -5.382 11.732 1.00 85.50 102 ALA A CA 1
ATOM 754 C C . ALA A 1 102 ? -11.876 -4.132 11.891 1.00 85.50 102 ALA A C 1
ATOM 756 O O . ALA A 1 102 ? -12.982 -4.216 12.428 1.00 85.50 102 ALA A O 1
ATOM 757 N N . THR A 1 103 ? -11.385 -2.981 11.432 1.00 81.50 103 THR A N 1
ATOM 758 C CA . THR A 1 103 ? -12.057 -1.680 11.556 1.00 81.50 103 THR A CA 1
ATOM 759 C C . THR A 1 103 ? -12.663 -1.212 10.234 1.00 81.50 103 THR A C 1
ATOM 761 O O . THR A 1 103 ? -13.548 -0.357 10.228 1.00 81.50 103 THR A O 1
ATOM 764 N N . GLY A 1 104 ? -12.213 -1.781 9.114 1.00 77.31 104 GLY A N 1
ATOM 765 C CA . GLY A 1 104 ? -12.564 -1.340 7.773 1.00 77.31 104 GLY A CA 1
ATOM 766 C C . GLY A 1 104 ? -11.948 0.009 7.398 1.00 77.31 104 GLY A C 1
ATOM 767 O O . GLY A 1 104 ? -12.388 0.631 6.433 1.00 77.31 104 GLY A O 1
ATOM 768 N N . LEU A 1 105 ? -10.971 0.485 8.170 1.00 79.94 105 LEU A N 1
ATOM 769 C CA . LEU A 1 105 ? -10.321 1.771 7.961 1.00 79.94 105 LEU A CA 1
ATOM 770 C C . LEU A 1 105 ? -9.140 1.628 6.997 1.00 79.94 105 LEU A C 1
ATOM 772 O O . LEU A 1 105 ? -8.473 0.595 6.938 1.00 79.94 105 LEU A O 1
ATOM 776 N N . ILE A 1 106 ? -8.865 2.701 6.256 1.00 85.88 106 ILE A N 1
ATOM 777 C CA . ILE A 1 106 ? -7.649 2.823 5.449 1.00 85.88 106 ILE A CA 1
ATOM 778 C C . ILE A 1 106 ? -6.740 3.850 6.103 1.00 85.88 106 ILE A C 1
ATOM 780 O O . ILE A 1 106 ? -7.145 4.982 6.343 1.00 85.88 106 ILE A O 1
ATOM 784 N N . HIS A 1 107 ? -5.500 3.474 6.358 1.00 86.06 107 HIS A N 1
ATOM 785 C CA . HIS A 1 107 ? -4.459 4.307 6.931 1.00 86.06 107 HIS A CA 1
ATOM 786 C C . HIS A 1 107 ? -3.508 4.768 5.831 1.00 86.06 107 HIS A C 1
ATOM 788 O O . HIS A 1 107 ? -3.047 3.966 5.011 1.00 86.06 107 HIS A O 1
ATOM 794 N N . ALA A 1 108 ? -3.186 6.060 5.832 1.00 87.19 108 ALA A N 1
ATOM 795 C CA . ALA A 1 108 ? -2.063 6.559 5.052 1.00 87.19 108 ALA A CA 1
ATOM 796 C C . ALA A 1 108 ? -0.755 6.004 5.630 1.00 87.19 108 ALA A C 1
ATOM 798 O O . ALA A 1 108 ? -0.619 5.884 6.848 1.00 87.19 108 ALA A O 1
ATOM 799 N N . VAL A 1 109 ? 0.202 5.682 4.769 1.00 91.00 109 VAL A N 1
ATOM 800 C CA . VAL A 1 109 ? 1.544 5.253 5.175 1.00 91.00 109 VAL A CA 1
ATOM 801 C C . VAL A 1 109 ? 2.523 6.366 4.822 1.00 91.00 109 VAL A C 1
ATOM 803 O O . VAL A 1 109 ? 2.467 6.907 3.718 1.00 91.00 109 VAL A O 1
ATOM 806 N N . ALA A 1 110 ? 3.371 6.750 5.776 1.00 83.06 110 ALA A N 1
ATOM 807 C CA . ALA A 1 110 ? 4.230 7.928 5.638 1.00 83.06 110 ALA A CA 1
ATOM 808 C C . ALA A 1 110 ? 5.418 7.693 4.694 1.00 83.06 110 ALA A C 1
ATOM 810 O O . ALA A 1 110 ? 5.897 8.617 4.035 1.00 83.06 110 ALA A O 1
ATOM 811 N N . GLU A 1 111 ? 5.920 6.463 4.653 1.00 91.75 111 GLU A N 1
ATOM 812 C CA . GLU A 1 111 ? 7.071 6.098 3.850 1.00 91.75 111 GLU A CA 1
ATOM 813 C C . GLU A 1 111 ? 6.707 6.042 2.364 1.00 91.75 111 GLU A C 1
ATOM 815 O O . GLU A 1 111 ? 5.597 5.688 1.968 1.00 91.75 111 GLU A O 1
ATOM 820 N N . THR A 1 112 ? 7.683 6.370 1.526 1.00 95.50 112 THR A N 1
ATOM 821 C CA . THR A 1 112 ? 7.579 6.283 0.069 1.00 95.50 112 THR A CA 1
ATOM 822 C C . THR A 1 112 ? 8.770 5.511 -0.474 1.00 95.50 112 THR A C 1
ATOM 824 O O . THR A 1 112 ? 9.786 5.353 0.205 1.00 95.50 112 THR A O 1
ATOM 827 N N . GLN A 1 113 ? 8.646 5.013 -1.698 1.00 97.06 113 GLN A N 1
ATOM 828 C CA . GLN A 1 113 ? 9.731 4.337 -2.395 1.00 97.06 113 GLN A CA 1
ATOM 829 C C . GLN A 1 113 ? 9.830 4.885 -3.813 1.00 97.06 113 GLN A C 1
ATOM 831 O O . GLN A 1 113 ? 8.820 5.043 -4.489 1.00 97.06 113 GLN A O 1
ATOM 836 N N . VAL A 1 114 ? 11.044 5.148 -4.286 1.00 97.75 114 VAL A N 1
ATOM 837 C CA . VAL A 1 114 ? 11.265 5.388 -5.717 1.00 97.75 114 VAL A CA 1
ATOM 838 C C . VAL A 1 114 ? 11.272 4.038 -6.422 1.00 97.75 114 VAL A C 1
ATOM 840 O O . VAL A 1 114 ? 11.982 3.126 -5.983 1.00 97.75 114 VAL A O 1
ATOM 843 N N . PHE A 1 115 ? 10.460 3.907 -7.468 1.00 98.06 115 PHE A N 1
ATOM 844 C CA . PHE A 1 115 ? 10.389 2.702 -8.278 1.00 98.06 115 PHE A CA 1
ATOM 845 C C . PHE A 1 115 ? 11.686 2.503 -9.067 1.00 98.06 115 PHE A C 1
ATOM 847 O O . PHE A 1 115 ? 12.164 3.416 -9.743 1.00 98.06 115 PHE A O 1
ATOM 854 N N . GLU A 1 116 ? 12.220 1.286 -9.008 1.00 98.19 116 GLU A N 1
ATOM 855 C CA . GLU A 1 116 ? 13.377 0.845 -9.784 1.00 98.19 116 GLU A CA 1
ATOM 856 C C . GLU A 1 116 ? 13.112 -0.558 -10.339 1.00 98.19 116 GLU A C 1
ATOM 858 O O . GLU A 1 116 ? 12.763 -1.486 -9.603 1.00 98.19 116 GLU A O 1
ATOM 863 N N . THR A 1 117 ? 13.305 -0.725 -11.643 1.00 97.81 117 THR A N 1
ATOM 864 C CA . THR A 1 117 ? 13.039 -1.956 -12.381 1.00 97.81 117 THR A CA 1
ATOM 865 C C . THR A 1 117 ? 13.819 -3.128 -11.797 1.00 97.81 117 THR A C 1
ATOM 867 O O . THR A 1 117 ? 15.040 -3.087 -11.649 1.00 97.81 117 THR A O 1
ATOM 870 N N . ASN A 1 118 ? 13.100 -4.213 -11.502 1.00 97.38 118 ASN A N 1
ATOM 871 C CA . ASN A 1 118 ? 13.604 -5.445 -10.895 1.00 97.38 118 ASN A CA 1
ATOM 872 C C . ASN A 1 118 ? 14.249 -5.259 -9.512 1.00 97.38 118 ASN A C 1
ATOM 874 O O . ASN A 1 118 ? 14.919 -6.172 -9.021 1.00 97.38 118 ASN A O 1
ATOM 878 N N . ALA A 1 119 ? 14.058 -4.108 -8.860 1.00 97.81 119 ALA A N 1
ATOM 879 C CA . ALA A 1 119 ? 14.587 -3.900 -7.526 1.00 97.81 119 ALA A CA 1
ATOM 880 C C . ALA A 1 119 ? 13.927 -4.852 -6.525 1.00 97.81 119 ALA A C 1
ATOM 882 O O . ALA A 1 119 ? 12.721 -5.104 -6.556 1.00 97.81 119 ALA A O 1
ATOM 883 N N . VAL A 1 120 ? 14.741 -5.344 -5.594 1.00 97.94 120 VAL A N 1
ATOM 884 C CA . VAL A 1 120 ? 14.287 -6.068 -4.409 1.00 97.94 120 VAL A CA 1
ATOM 885 C C . VAL A 1 120 ? 14.684 -5.238 -3.196 1.00 97.94 120 VAL A C 1
ATOM 887 O O . VAL A 1 120 ? 15.859 -4.891 -3.036 1.00 97.94 120 VAL A O 1
ATOM 890 N N . ARG A 1 121 ? 13.709 -4.868 -2.364 1.00 97.88 121 ARG A N 1
ATOM 891 C CA . ARG A 1 121 ? 13.925 -4.057 -1.159 1.00 97.88 121 ARG A CA 1
ATOM 892 C C . ARG A 1 121 ? 13.328 -4.743 0.064 1.00 97.88 121 ARG A C 1
ATOM 894 O O . ARG A 1 121 ? 12.216 -5.264 0.017 1.00 97.88 121 ARG A O 1
ATOM 901 N N . GLY A 1 122 ? 14.067 -4.686 1.167 1.00 97.19 122 GLY A N 1
ATOM 902 C CA . GLY A 1 122 ? 13.741 -5.423 2.384 1.00 97.19 122 GLY A CA 1
ATOM 903 C C . GLY A 1 122 ? 14.006 -6.922 2.255 1.00 97.19 122 GLY A C 1
ATOM 904 O O . GLY A 1 122 ? 14.105 -7.480 1.163 1.00 97.19 122 GLY A O 1
ATOM 905 N N . LEU A 1 123 ? 14.157 -7.572 3.402 1.00 95.56 123 LEU A N 1
ATOM 906 C CA . LEU A 1 123 ? 14.392 -9.007 3.533 1.00 95.56 123 LEU A CA 1
ATOM 907 C C . LEU A 1 123 ? 13.515 -9.558 4.654 1.00 95.56 123 LEU A C 1
ATOM 909 O O . LEU A 1 123 ? 13.123 -8.824 5.550 1.00 95.56 123 LEU A O 1
ATOM 913 N N . VAL A 1 124 ? 13.294 -10.870 4.687 1.00 95.50 124 VAL A N 1
ATOM 914 C CA . VAL A 1 124 ? 12.618 -11.520 5.827 1.00 95.50 124 VAL A CA 1
ATOM 915 C C . VAL A 1 124 ? 13.358 -11.252 7.147 1.00 95.50 124 VAL A C 1
ATOM 917 O O . VAL A 1 124 ? 12.729 -11.014 8.169 1.00 95.50 124 VAL A O 1
ATOM 920 N N . SER A 1 125 ? 14.695 -11.250 7.129 1.00 94.81 125 SER A N 1
ATOM 921 C CA . SER A 1 125 ? 15.533 -10.987 8.310 1.00 94.81 125 SER A CA 1
ATOM 922 C C . SER A 1 125 ? 15.725 -9.501 8.632 1.00 94.81 125 SER A C 1
ATOM 924 O O . SER A 1 125 ? 16.204 -9.167 9.713 1.00 94.81 125 SER A O 1
ATOM 926 N N . SER A 1 126 ? 15.403 -8.611 7.692 1.00 96.25 126 SER A N 1
ATOM 927 C CA . SER A 1 126 ? 15.521 -7.159 7.840 1.00 96.25 126 SER A CA 1
ATOM 928 C C . SER A 1 126 ? 14.462 -6.490 6.955 1.00 96.25 126 SER A C 1
ATOM 930 O O . SER A 1 126 ? 14.764 -6.040 5.844 1.00 96.25 126 SER A O 1
ATOM 932 N N . PRO A 1 127 ? 13.188 -6.539 7.383 1.00 97.25 127 PRO A N 1
ATOM 933 C CA . PRO A 1 127 ? 12.076 -6.059 6.576 1.00 97.25 127 PRO A CA 1
ATOM 934 C C . PRO A 1 127 ? 12.044 -4.528 6.543 1.00 97.25 127 PRO A C 1
ATOM 936 O O . PRO A 1 127 ? 12.500 -3.864 7.476 1.00 97.25 127 PRO A O 1
ATOM 939 N N . LEU A 1 128 ? 11.473 -3.961 5.476 1.00 97.75 128 LEU A N 1
ATOM 940 C CA . LEU A 1 128 ? 11.076 -2.552 5.473 1.00 97.75 128 LEU A CA 1
ATOM 941 C C . LEU A 1 128 ? 10.012 -2.314 6.546 1.00 97.75 128 LEU A C 1
ATOM 943 O O . LEU A 1 128 ? 9.168 -3.178 6.774 1.00 97.75 128 LEU A O 1
ATOM 947 N N . VAL A 1 129 ? 10.023 -1.140 7.169 1.00 96.81 129 VAL A N 1
ATOM 948 C CA . VAL A 1 129 ? 9.010 -0.755 8.156 1.00 96.81 129 VAL A CA 1
ATOM 949 C C . VAL A 1 129 ? 8.133 0.334 7.558 1.00 96.81 129 VAL A C 1
ATOM 951 O O . VAL A 1 129 ? 8.633 1.397 7.203 1.00 96.81 129 VAL A O 1
ATOM 954 N N . TRP A 1 130 ? 6.837 0.048 7.454 1.00 97.19 130 TRP A N 1
ATOM 955 C CA . TRP A 1 130 ? 5.809 1.003 7.056 1.00 97.19 130 TRP A CA 1
ATOM 956 C C . TRP A 1 130 ? 5.003 1.441 8.270 1.00 97.19 130 TRP A C 1
ATOM 958 O O . TRP A 1 130 ? 4.433 0.607 8.975 1.00 97.19 130 TRP A O 1
ATOM 968 N N . THR A 1 131 ? 4.915 2.744 8.496 1.00 94.69 131 THR A N 1
ATOM 969 C CA . THR A 1 131 ? 4.191 3.327 9.620 1.00 94.69 131 THR A CA 1
ATOM 970 C C . THR A 1 131 ? 2.796 3.744 9.168 1.00 94.69 131 THR A C 1
ATOM 972 O O . THR A 1 131 ? 2.623 4.741 8.464 1.00 94.69 131 THR A O 1
ATOM 975 N N . ALA A 1 132 ? 1.782 2.993 9.592 1.00 90.50 132 ALA A N 1
ATOM 976 C CA . ALA A 1 132 ? 0.384 3.336 9.382 1.00 90.50 132 ALA A CA 1
ATOM 977 C C . ALA A 1 132 ? 0.001 4.543 10.254 1.00 90.50 132 ALA A C 1
ATOM 979 O O . ALA A 1 132 ? -0.007 4.483 11.487 1.00 90.50 132 ALA A O 1
ATOM 980 N N . GLY A 1 133 ? -0.317 5.650 9.592 1.00 82.44 133 GLY A N 1
ATOM 981 C CA . GLY A 1 133 ? -0.744 6.901 10.197 1.00 82.44 133 GLY A CA 1
ATOM 982 C C . GLY A 1 133 ? -2.211 6.896 10.628 1.00 82.44 133 GLY A C 1
ATOM 983 O O . GLY A 1 133 ? -2.837 5.853 10.856 1.00 82.44 133 GLY A O 1
ATOM 984 N N . ALA A 1 134 ? -2.766 8.102 10.752 1.00 71.00 134 ALA A N 1
ATOM 985 C CA . ALA A 1 134 ? -4.171 8.285 11.086 1.00 71.00 134 ALA A CA 1
ATOM 986 C C . ALA A 1 134 ? -5.077 7.590 10.055 1.00 71.00 134 ALA A C 1
ATOM 988 O O . ALA A 1 134 ? -4.796 7.571 8.853 1.00 71.00 134 ALA A O 1
ATOM 989 N N . ALA A 1 135 ? -6.163 7.002 10.550 1.00 65.00 135 ALA A N 1
ATOM 990 C CA . ALA A 1 135 ? -7.187 6.419 9.703 1.00 65.00 135 ALA A CA 1
ATOM 991 C C . ALA A 1 135 ? -7.885 7.507 8.880 1.00 65.00 135 ALA A C 1
ATOM 993 O O . ALA A 1 135 ? -8.271 8.556 9.393 1.00 65.00 135 ALA A O 1
ATOM 994 N N . SER A 1 136 ? -8.098 7.208 7.611 1.00 62.50 136 SER A N 1
ATOM 995 C CA . SER A 1 136 ? -8.759 8.045 6.626 1.00 62.50 136 SER A CA 1
ATOM 996 C C . SER A 1 136 ? -10.111 7.404 6.280 1.00 62.50 136 SER A C 1
ATOM 998 O O . SER A 1 136 ? -10.247 6.640 5.333 1.00 62.50 136 SER A O 1
ATOM 1000 N N . GLY A 1 137 ? -11.117 7.654 7.128 1.00 60.31 137 GLY A N 1
ATOM 1001 C CA . GLY A 1 137 ? -12.488 7.146 6.966 1.00 60.31 137 GLY A CA 1
ATOM 1002 C C . GLY A 1 137 ? -12.637 5.606 6.892 1.00 60.31 137 GLY A C 1
ATOM 1003 O O . GLY A 1 137 ? -11.654 4.866 6.902 1.00 60.31 137 GLY A O 1
ATOM 1004 N N . PRO A 1 138 ? -13.876 5.083 6.814 1.00 58.78 138 PRO A N 1
ATOM 1005 C CA . PRO A 1 138 ? -14.199 3.648 6.714 1.00 58.78 138 PRO A CA 1
ATOM 1006 C C . PRO A 1 138 ? -13.944 3.066 5.312 1.00 58.78 138 PRO A C 1
ATOM 1008 O O . PRO A 1 138 ? -14.775 2.345 4.766 1.00 58.78 138 PRO A O 1
ATOM 1011 N N . GLY A 1 139 ? -12.808 3.423 4.705 1.00 58.91 139 GLY A N 1
ATOM 1012 C CA . GLY A 1 139 ? -12.423 2.946 3.379 1.00 58.91 139 GLY A CA 1
ATOM 1013 C C . GLY A 1 139 ? -13.267 3.520 2.243 1.00 58.91 139 GLY A C 1
ATOM 1014 O O . GLY A 1 139 ? -13.411 2.880 1.204 1.00 58.91 139 GLY A O 1
ATOM 1015 N N . TRP A 1 140 ? -13.833 4.717 2.427 1.00 70.44 140 TRP A N 1
ATOM 1016 C CA . TRP A 1 140 ? -14.569 5.419 1.379 1.00 70.44 140 TRP A CA 1
ATOM 1017 C C . TRP A 1 140 ? -13.694 5.581 0.134 1.00 70.44 140 TRP A C 1
ATOM 1019 O O . TRP A 1 140 ? -12.653 6.234 0.172 1.00 70.44 140 TRP A O 1
ATOM 1029 N N . GLN A 1 141 ? -14.129 4.978 -0.969 1.00 65.00 141 GLN A N 1
ATOM 1030 C CA . GLN A 1 141 ? -13.505 5.100 -2.280 1.00 65.00 141 GLN A CA 1
ATOM 1031 C C . GLN A 1 141 ? -14.589 5.338 -3.322 1.00 65.00 141 GLN A C 1
ATOM 1033 O O . GLN A 1 141 ? -15.715 4.859 -3.190 1.00 65.00 141 GLN A O 1
ATOM 1038 N N . VAL A 1 142 ? -14.228 6.090 -4.353 1.00 68.38 142 VAL A N 1
ATOM 1039 C CA . VAL A 1 142 ? -15.058 6.336 -5.528 1.00 68.38 142 VAL A CA 1
ATOM 1040 C C . VAL A 1 142 ? -14.234 5.880 -6.712 1.00 68.38 142 VAL A C 1
ATOM 1042 O O . VAL A 1 142 ? -13.110 6.346 -6.862 1.00 68.38 142 VAL A O 1
ATOM 1045 N N . ASP A 1 143 ? -14.774 4.981 -7.528 1.00 70.75 143 ASP A N 1
ATOM 1046 C CA . ASP A 1 143 ? -14.258 4.735 -8.873 1.00 70.75 143 ASP A CA 1
ATOM 1047 C C . ASP A 1 143 ? -14.875 5.788 -9.804 1.00 70.75 143 ASP A C 1
ATOM 1049 O O . ASP A 1 143 ? -16.063 5.683 -10.118 1.00 70.75 143 ASP A O 1
ATOM 1053 N N . PRO A 1 144 ? -14.134 6.822 -10.247 1.00 67.12 144 PRO A N 1
ATOM 1054 C CA . PRO A 1 144 ? -14.713 7.865 -11.085 1.00 67.12 144 PRO A CA 1
ATOM 1055 C C . PRO A 1 144 ? -15.193 7.324 -12.437 1.00 67.12 144 PRO A C 1
ATOM 1057 O O . PRO A 1 144 ? -16.120 7.887 -13.013 1.00 67.12 144 PRO A O 1
ATOM 1060 N N . ALA A 1 145 ? -14.604 6.228 -12.934 1.00 70.56 145 ALA A N 1
ATOM 1061 C CA . ALA A 1 145 ? -14.976 5.628 -14.213 1.00 70.56 145 ALA A CA 1
ATOM 1062 C C . ALA A 1 145 ? -16.354 4.949 -14.168 1.00 70.56 145 ALA A C 1
ATOM 1064 O O . ALA A 1 145 ? -16.996 4.788 -15.207 1.00 70.56 145 ALA A O 1
ATOM 1065 N N . ALA A 1 146 ? -16.845 4.608 -12.973 1.00 71.75 146 ALA A N 1
ATOM 1066 C CA . ALA A 1 146 ? -18.190 4.081 -12.779 1.00 71.75 146 ALA A CA 1
ATOM 1067 C C . ALA A 1 146 ? -19.292 5.143 -12.983 1.00 71.75 146 ALA A C 1
ATOM 1069 O O . ALA A 1 146 ? -20.473 4.793 -13.056 1.00 71.75 146 ALA A O 1
ATOM 1070 N N . PHE A 1 147 ? -18.941 6.432 -13.097 1.00 78.12 147 PHE A N 1
ATOM 1071 C CA . PHE A 1 147 ? -19.905 7.530 -13.153 1.00 78.12 147 PHE A CA 1
ATOM 1072 C C . PHE A 1 147 ? -19.760 8.379 -14.421 1.00 78.12 147 PHE A C 1
ATOM 1074 O O . PHE A 1 147 ? -18.685 8.839 -14.785 1.00 78.12 147 PHE A O 1
ATOM 1081 N N . ALA A 1 148 ? -20.891 8.655 -15.078 1.00 80.25 148 ALA A N 1
ATOM 1082 C CA . ALA A 1 148 ? -20.934 9.435 -16.319 1.00 80.25 148 ALA A CA 1
ATOM 1083 C C . ALA A 1 148 ? -20.813 10.961 -16.116 1.00 80.25 148 ALA A C 1
ATOM 1085 O O . ALA A 1 148 ? -20.727 11.704 -17.092 1.00 80.25 148 ALA A O 1
ATOM 1086 N N . GLY A 1 149 ? -20.854 11.443 -14.872 1.00 81.44 149 GLY A N 1
ATOM 1087 C CA . GLY A 1 149 ? -20.818 12.868 -14.553 1.00 81.44 149 GLY A CA 1
ATOM 1088 C C . GLY A 1 149 ? -20.025 13.143 -13.283 1.00 81.44 149 GLY A C 1
ATOM 1089 O O . GLY A 1 149 ? -20.021 12.330 -12.361 1.00 81.44 149 GLY A O 1
ATOM 1090 N N . SER A 1 150 ? -19.377 14.306 -13.240 1.00 84.00 150 SER A N 1
ATOM 1091 C CA . SER A 1 150 ? -18.597 14.776 -12.098 1.00 84.00 150 SER A CA 1
ATOM 1092 C C . SER A 1 150 ? -19.151 16.093 -11.548 1.00 84.00 150 SER A C 1
ATOM 1094 O O . SER A 1 150 ? -19.782 16.878 -12.257 1.00 84.00 150 SER A O 1
ATOM 1096 N N . MET A 1 151 ? -18.918 16.327 -10.257 1.00 82.19 151 MET A N 1
ATOM 1097 C CA . MET A 1 151 ? -19.198 17.586 -9.572 1.00 82.19 151 MET A CA 1
ATOM 1098 C C . MET A 1 151 ? -18.036 17.891 -8.627 1.00 82.19 151 MET A C 1
ATOM 1100 O O . MET A 1 151 ? -17.554 16.999 -7.931 1.00 82.19 151 MET A O 1
ATOM 1104 N N . THR A 1 152 ? -17.614 19.152 -8.574 1.00 82.50 152 THR A N 1
ATOM 1105 C CA . THR A 1 152 ? -16.633 19.633 -7.595 1.00 82.50 152 THR A CA 1
ATOM 1106 C C . THR A 1 152 ? -17.351 20.425 -6.512 1.00 82.50 152 THR A C 1
ATOM 1108 O O . THR A 1 152 ? -18.170 21.294 -6.810 1.00 82.50 152 THR A O 1
ATOM 1111 N N . VAL A 1 153 ? -17.032 20.131 -5.253 1.00 80.50 153 VAL A N 1
ATOM 1112 C CA . VAL A 1 153 ? -17.527 20.866 -4.088 1.00 80.50 153 VAL A CA 1
ATOM 1113 C C . VAL A 1 153 ? -16.324 21.336 -3.285 1.00 80.50 153 VAL A C 1
ATOM 1115 O O . VAL A 1 153 ? -15.482 20.528 -2.904 1.00 80.50 153 VAL A O 1
ATOM 1118 N N . THR A 1 154 ? -16.259 22.637 -3.016 1.00 80.44 154 THR A N 1
ATOM 1119 C CA . THR A 1 154 ? -15.246 23.241 -2.145 1.00 80.44 154 THR A CA 1
ATOM 1120 C C . THR A 1 154 ? -15.936 23.771 -0.898 1.00 80.44 154 THR A C 1
ATOM 1122 O O . THR A 1 154 ? -16.949 24.464 -0.992 1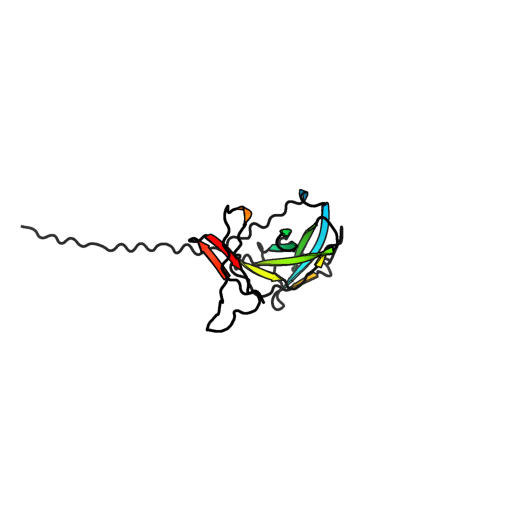.00 80.44 154 THR A O 1
ATOM 1125 N N . GLY A 1 155 ? -15.392 23.461 0.272 1.00 78.38 155 GLY A N 1
ATOM 1126 C CA . GLY A 1 155 ? -15.911 23.944 1.544 1.00 78.38 155 GLY A CA 1
ATOM 1127 C C . GLY A 1 155 ? -14.879 23.805 2.652 1.00 78.38 155 GLY A C 1
ATOM 1128 O O . GLY A 1 155 ? -13.870 23.122 2.491 1.00 78.38 155 GLY A O 1
ATOM 1129 N N . THR A 1 156 ? -15.139 24.457 3.780 1.00 74.88 156 THR A N 1
ATOM 1130 C CA . THR A 1 156 ? -14.362 24.270 5.002 1.00 74.88 156 THR A CA 1
ATOM 1131 C C . THR A 1 156 ? -15.067 23.251 5.887 1.00 74.88 156 THR A C 1
ATOM 1133 O O . THR A 1 156 ? -16.268 23.338 6.139 1.00 74.88 156 THR A O 1
ATOM 1136 N N . PHE A 1 157 ? -14.312 22.266 6.356 1.00 72.94 157 PHE A N 1
ATOM 1137 C CA . PHE A 1 157 ? -14.758 21.349 7.395 1.00 72.94 157 PHE A CA 1
ATOM 1138 C C . PHE A 1 157 ? -14.059 21.738 8.698 1.00 72.94 157 PHE A C 1
ATOM 1140 O O . PHE A 1 157 ? -12.911 22.173 8.663 1.00 72.94 157 PHE A O 1
ATOM 1147 N N . ALA A 1 158 ? -14.754 21.636 9.829 1.00 75.06 158 ALA A N 1
ATOM 1148 C CA . ALA A 1 158 ? -14.198 21.896 11.152 1.00 75.06 158 ALA A CA 1
ATOM 1149 C C . ALA A 1 158 ? -14.874 20.981 12.178 1.00 75.06 158 ALA A C 1
ATOM 1151 O O . ALA A 1 158 ? -16.094 20.810 12.150 1.00 75.06 158 ALA A O 1
ATOM 1152 N N . LEU A 1 159 ? -14.089 20.419 13.095 1.00 67.25 159 LEU A N 1
ATOM 1153 C CA . LEU A 1 159 ? -14.581 19.650 14.236 1.00 67.25 159 LEU A CA 1
ATOM 1154 C C . LEU A 1 159 ? -14.514 20.545 15.469 1.00 67.25 159 LEU A C 1
ATOM 1156 O O . LEU A 1 159 ? -13.444 21.028 15.823 1.00 67.25 159 LEU A O 1
ATOM 1160 N N . GLU A 1 160 ? -15.669 20.822 16.080 1.00 82.38 160 GLU A N 1
ATOM 1161 C CA . GLU A 1 160 ? -15.773 21.698 17.263 1.00 82.38 160 GLU A CA 1
ATOM 1162 C C . GLU A 1 160 ? -15.117 23.083 17.064 1.00 82.38 160 GLU A C 1
ATOM 1164 O O . GLU A 1 160 ? -14.593 23.699 17.989 1.00 82.38 160 GLU A O 1
ATOM 1169 N N . GLY A 1 161 ? -15.141 23.591 15.826 1.00 78.19 161 GLY A N 1
ATOM 1170 C CA . GLY A 1 161 ? -14.548 24.881 15.462 1.00 78.19 161 GLY A CA 1
ATOM 1171 C C . GLY A 1 161 ? -13.037 24.854 15.209 1.00 78.19 161 GLY A C 1
ATOM 1172 O O . GLY A 1 161 ? -12.469 25.906 14.924 1.00 78.19 161 GLY A O 1
ATOM 1173 N N . GLN A 1 162 ? -12.386 23.690 15.274 1.00 75.88 162 GLN A N 1
ATOM 1174 C CA . GLN A 1 162 ? -10.989 23.512 14.877 1.00 75.88 162 GLN A CA 1
ATOM 1175 C C . GLN A 1 162 ? -10.879 22.908 13.471 1.00 75.88 162 GLN A C 1
ATOM 1177 O O . GLN A 1 162 ? -11.712 22.066 13.110 1.00 75.88 162 GLN A O 1
ATOM 1182 N N . PRO A 1 163 ? -9.861 23.296 12.674 1.00 69.62 163 PRO A N 1
ATOM 1183 C CA . PRO A 1 163 ? -9.563 22.619 11.422 1.00 69.62 163 PRO A CA 1
ATOM 1184 C C . PRO A 1 163 ? -9.384 21.122 11.677 1.00 69.62 163 PRO A C 1
ATOM 1186 O O . PRO A 1 163 ? -8.793 20.738 12.692 1.00 69.62 163 PRO A O 1
ATOM 1189 N N . PRO A 1 164 ? -9.892 20.262 10.790 1.00 68.81 164 PRO A N 1
ATOM 1190 C CA . PRO A 1 164 ? -9.661 18.844 10.912 1.00 68.81 164 PRO A CA 1
ATOM 1191 C C . PRO A 1 164 ? -8.154 18.588 10.817 1.00 68.81 164 PRO A C 1
ATOM 1193 O O . PRO A 1 164 ? -7.457 19.219 10.023 1.00 68.81 164 PRO A O 1
ATOM 1196 N N . GLY A 1 165 ? -7.644 17.699 11.670 1.00 64.44 165 GLY A N 1
ATOM 1197 C CA . GLY A 1 165 ? -6.220 17.373 11.687 1.00 64.44 165 GLY A CA 1
ATOM 1198 C C . GLY A 1 165 ? -5.729 16.820 10.345 1.00 64.44 165 GLY A C 1
ATOM 1199 O O . GLY A 1 165 ? -6.520 16.366 9.514 1.00 64.44 165 GLY A O 1
ATOM 1200 N N . ASN A 1 166 ? -4.408 16.826 10.153 1.00 56.25 166 ASN A N 1
ATOM 1201 C CA . ASN A 1 166 ? -3.779 16.285 8.947 1.00 56.25 166 ASN A CA 1
ATOM 1202 C C . ASN A 1 166 ? -4.275 14.861 8.648 1.00 56.25 166 ASN A C 1
ATOM 1204 O O . ASN A 1 166 ? -4.272 13.995 9.525 1.00 56.25 166 ASN A O 1
ATOM 1208 N N . GLY A 1 167 ? -4.688 14.629 7.399 1.00 57.41 167 GLY A N 1
ATOM 1209 C CA . GLY A 1 167 ? -5.194 13.334 6.930 1.00 57.41 167 GLY A CA 1
ATOM 1210 C C . GLY A 1 167 ? -6.695 13.102 7.126 1.00 57.41 167 GLY A C 1
ATOM 1211 O O . GLY A 1 167 ? -7.188 12.026 6.789 1.00 57.41 167 GLY A O 1
ATOM 1212 N N . ALA A 1 168 ? -7.443 14.081 7.638 1.00 67.81 168 ALA A N 1
ATOM 1213 C CA . ALA A 1 168 ? -8.895 13.986 7.670 1.00 67.81 168 ALA A CA 1
ATOM 1214 C C . ALA A 1 168 ? -9.492 13.935 6.258 1.00 67.81 168 ALA A C 1
ATOM 1216 O O . ALA A 1 168 ? -9.055 14.651 5.362 1.00 67.81 168 ALA A O 1
ATOM 1217 N N . LEU A 1 169 ? -10.532 13.122 6.080 1.00 71.06 169 LEU A N 1
ATOM 1218 C CA . LEU A 1 169 ? -11.279 13.034 4.831 1.00 71.06 169 LEU A CA 1
ATOM 1219 C C . LEU A 1 169 ? -12.728 13.466 5.040 1.00 71.06 169 LEU A C 1
ATOM 1221 O O . LEU A 1 169 ? -13.339 13.178 6.069 1.00 71.06 169 LEU A O 1
ATOM 1225 N N . VAL A 1 170 ? -13.289 14.095 4.016 1.00 78.12 170 VAL A N 1
ATOM 1226 C CA . VAL A 1 170 ? -14.721 14.324 3.850 1.00 78.12 170 VAL A CA 1
ATOM 1227 C C . VAL A 1 170 ? -15.195 13.455 2.696 1.00 78.12 170 VAL A C 1
ATOM 1229 O O . VAL A 1 170 ? -14.581 13.450 1.630 1.00 78.12 170 VAL A O 1
ATOM 1232 N N . ALA A 1 171 ? -16.299 12.739 2.897 1.00 79.06 171 ALA A N 1
ATOM 1233 C CA . ALA A 1 171 ? -16.987 12.038 1.824 1.00 79.06 171 ALA A CA 1
ATOM 1234 C C . ALA A 1 171 ? -18.333 12.693 1.505 1.00 79.06 171 ALA A C 1
ATOM 1236 O O . ALA A 1 171 ? -19.069 13.112 2.399 1.00 79.06 171 ALA A O 1
ATOM 1237 N N . ALA A 1 172 ? -18.651 12.752 0.216 1.00 81.81 172 ALA A N 1
ATOM 1238 C CA . ALA A 1 172 ? -19.971 13.087 -0.292 1.00 81.81 172 ALA A CA 1
ATOM 1239 C C . ALA A 1 172 ? -20.751 11.798 -0.563 1.00 81.81 172 ALA A C 1
ATOM 1241 O O . ALA A 1 172 ? -20.194 10.845 -1.108 1.00 81.81 172 ALA A O 1
ATOM 1242 N N . PHE A 1 173 ? -22.043 11.790 -0.230 1.00 81.69 173 PHE A N 1
ATOM 1243 C CA . PHE A 1 173 ? -22.921 10.632 -0.391 1.00 81.69 173 PHE A CA 1
ATOM 1244 C C . PHE A 1 173 ? -24.156 10.960 -1.228 1.00 81.69 173 PHE A C 1
ATOM 1246 O O . PHE A 1 173 ? -24.702 12.061 -1.138 1.00 81.69 173 PHE A O 1
ATOM 1253 N N . ALA A 1 174 ? -24.632 9.974 -1.988 1.00 78.19 174 ALA A N 1
ATOM 1254 C CA . ALA A 1 174 ? -25.975 9.950 -2.557 1.00 78.19 174 ALA A CA 1
ATOM 1255 C C . ALA A 1 174 ? -26.721 8.730 -1.998 1.00 78.19 174 ALA A C 1
ATOM 1257 O O . ALA A 1 174 ? -26.500 7.600 -2.428 1.00 78.19 174 ALA A O 1
ATOM 1258 N N . GLY A 1 175 ? -27.585 8.957 -1.004 1.00 81.44 175 GLY A N 1
ATOM 1259 C CA . GLY A 1 175 ? -28.107 7.866 -0.177 1.00 81.44 175 GLY A CA 1
ATOM 1260 C C . GLY A 1 175 ? -26.977 7.244 0.643 1.00 81.44 175 GLY A C 1
ATOM 1261 O O . GLY A 1 175 ? -26.258 7.971 1.324 1.00 81.44 175 GLY A O 1
ATOM 1262 N N . ASP A 1 176 ? -26.799 5.929 0.524 1.00 72.00 176 ASP A N 1
ATOM 1263 C CA . ASP A 1 176 ? -25.730 5.180 1.205 1.00 72.00 176 ASP A CA 1
ATOM 1264 C C . ASP A 1 176 ? -24.462 5.013 0.341 1.00 72.00 176 ASP A C 1
ATOM 1266 O O . ASP A 1 176 ? -23.465 4.447 0.789 1.00 72.00 176 ASP A O 1
ATOM 1270 N N . GLU A 1 177 ? -24.477 5.492 -0.906 1.00 70.81 177 GLU A N 1
ATOM 1271 C CA . GLU A 1 177 ? -23.360 5.367 -1.843 1.00 70.81 177 GLU A CA 1
ATOM 1272 C C . GLU A 1 177 ? -22.401 6.556 -1.721 1.00 70.81 177 GLU A C 1
ATOM 1274 O O . GLU A 1 177 ? -22.820 7.714 -1.803 1.00 70.81 177 GLU A O 1
ATOM 1279 N N . VAL A 1 178 ? -21.103 6.282 -1.577 1.00 80.06 178 VAL A N 1
ATOM 1280 C CA . VAL A 1 178 ? -20.049 7.306 -1.614 1.00 80.06 178 VAL A CA 1
ATOM 1281 C C . VAL A 1 178 ? -19.880 7.805 -3.054 1.00 80.06 178 VAL A C 1
ATOM 1283 O O . VAL A 1 178 ? -19.686 7.013 -3.971 1.00 80.06 178 VAL A O 1
ATOM 1286 N N . ARG A 1 179 ? -19.933 9.124 -3.262 1.00 81.06 179 ARG A N 1
ATOM 1287 C CA . ARG A 1 179 ? -19.841 9.788 -4.582 1.00 81.06 179 ARG A CA 1
ATOM 1288 C C . ARG A 1 179 ? -18.696 10.787 -4.703 1.00 81.06 179 ARG A C 1
ATOM 1290 O O . ARG A 1 179 ? -18.423 11.279 -5.791 1.00 81.06 179 ARG A O 1
ATOM 1297 N N . GLY A 1 180 ? -18.021 11.085 -3.601 1.00 78.19 180 GLY A N 1
ATOM 1298 C CA . GLY A 1 180 ? -16.799 11.879 -3.590 1.00 78.19 180 GLY A CA 1
ATOM 1299 C C . GLY A 1 180 ? -16.045 11.637 -2.297 1.00 78.19 180 GLY A C 1
ATOM 1300 O O . GLY A 1 180 ? -16.674 11.405 -1.269 1.00 78.19 180 GLY A O 1
ATOM 1301 N N . VAL A 1 181 ? -14.719 11.693 -2.341 1.00 79.19 181 VAL A N 1
ATOM 1302 C CA . VAL A 1 181 ? -13.862 11.692 -1.152 1.00 79.19 181 VAL A CA 1
ATOM 1303 C C . VAL A 1 181 ? -12.778 12.731 -1.380 1.00 79.19 181 VAL A C 1
ATOM 1305 O O . VAL A 1 181 ? -12.177 12.762 -2.450 1.00 79.19 181 VAL A O 1
ATOM 1308 N N . ALA A 1 182 ? -12.556 13.601 -0.405 1.00 75.75 182 ALA A N 1
ATOM 1309 C CA . ALA A 1 182 ? -11.555 14.654 -0.479 1.00 75.75 182 ALA A CA 1
ATOM 1310 C C . ALA A 1 182 ? -10.873 14.834 0.879 1.00 75.75 182 ALA A C 1
ATOM 1312 O O . ALA A 1 182 ? -11.515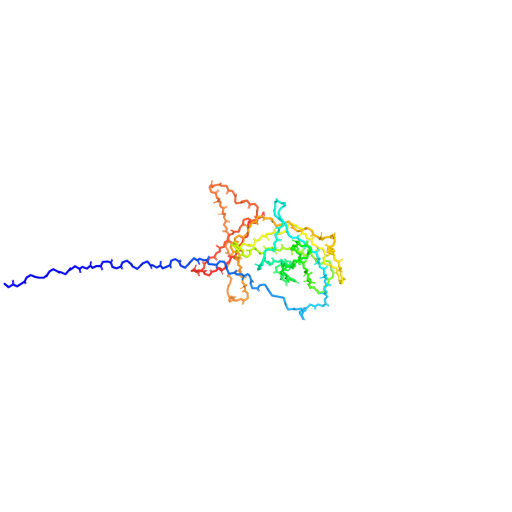 14.702 1.921 1.00 75.75 182 ALA A O 1
ATOM 1313 N N . GLY A 1 183 ? -9.578 15.145 0.860 1.00 72.69 183 GLY A N 1
ATOM 1314 C CA . GLY A 1 183 ? -8.852 15.654 2.022 1.00 72.69 183 GLY A CA 1
ATOM 1315 C C . GLY A 1 183 ? -8.794 17.186 2.021 1.00 72.69 183 GLY A C 1
ATOM 1316 O O . GLY A 1 183 ? -9.176 17.809 1.025 1.00 72.69 183 GLY A O 1
ATOM 1317 N N . PRO A 1 184 ? -8.326 17.811 3.114 1.00 66.81 184 PRO A N 1
ATOM 1318 C CA . PRO A 1 184 ? -7.978 19.224 3.103 1.00 66.81 184 PRO A CA 1
ATOM 1319 C C . PRO A 1 184 ? -6.909 19.489 2.033 1.00 66.81 184 PRO A C 1
ATOM 1321 O O . PRO A 1 184 ? -5.980 18.703 1.858 1.00 66.81 184 PRO A O 1
ATOM 1324 N N . VAL A 1 185 ? -7.081 20.590 1.307 1.00 61.59 185 VAL A N 1
ATOM 1325 C CA . VAL A 1 185 ? -6.073 21.164 0.411 1.00 61.59 185 VAL A CA 1
ATOM 1326 C C . VAL A 1 185 ? -5.407 22.318 1.158 1.00 61.59 185 VAL A C 1
ATOM 1328 O O . VAL A 1 185 ? -6.121 23.191 1.657 1.00 61.59 185 VAL A O 1
ATOM 1331 N N . ASP A 1 186 ? -4.079 22.262 1.284 1.00 53.19 186 ASP A N 1
ATOM 1332 C CA . ASP A 1 186 ? -3.252 23.306 1.911 1.00 53.19 186 ASP A CA 1
ATOM 1333 C C . ASP A 1 186 ? -3.229 24.609 1.091 1.00 53.19 186 ASP A C 1
ATOM 1335 O O . ASP A 1 186 ? -3.225 24.534 -0.164 1.00 53.19 186 ASP A O 1
#

Foldseek 3Di:
DDDDDDDDDPPDPPDPPPPPQLDQDPDDDDQVVFDFKEKAKAFEDEPRDTDADPSKKKFKDQPNDTFWMFGFDDDPNHTMTTIMGGHHDWFGKIFMWIADNVQLWIFGWPDIDTDDGHHYYADPVGHDYTYGHDTAPNPQDDDCVVDPDDDDDDDFDADVNHGDDPRYKDFDDDVSHTDDIDDDDD

Secondary structure (DSSP, 8-state)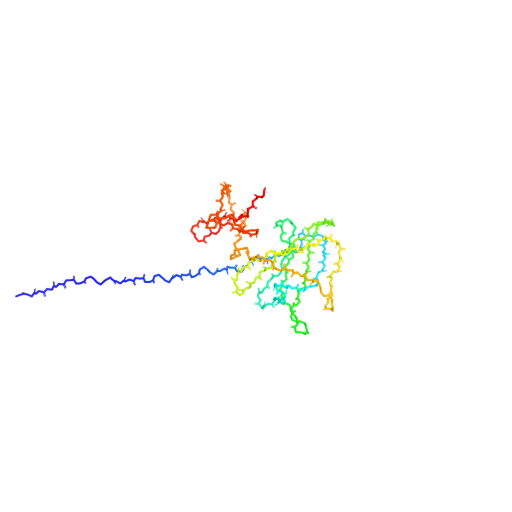:
--------------------PPPPP-----GGG-SEEEEEEEEEEETTEEE--TT-EEEEEETTEEEEEE-EEEETTEEEEEEEEEESSTTPEEEEEEEETTTTEEEEEEEEEE--TT-EE-BTTB-EEEEEEEE-TTS----GGG-S----------BTTBPPPTT--EEEEETTEEEEEEPPP-

Sequence (186 aa):
MIRYGLGVMLAGWLLPVAGLRAQAPAWSVEPARFQVSMSLTGVVEQSGRRLGAPGDLLAAFVGDELRGVAGPVTVGGDALFFLTVYADADGETVTFRFYEAATGLIHAVAETQVFETNAVRGLVSSPLVWTAGAASGPGWQVDPAAFAGSMTVTGTFALEGQPPGNGALVAAFAGDEVRGVAGPVD

Radius of gyration: 22.44 Å; chains: 1; bounding box: 92×42×40 Å

pLDDT: mean 80.99, std 18.48, range [34.12, 98.62]